Protein AF-A0A7S3YBG2-F1 (afdb_monomer_lite)

InterPro domains:
  IPR046627 Protein of unknown function DUF6739 [PF20524] (1-137)
  IPR046627 Protein of unknown function DUF6739 [PF20524] (283-328)

Structure (mmCIF, N/CA/C/O backbone):
data_AF-A0A7S3YBG2-F1
#
_entry.id   AF-A0A7S3YBG2-F1
#
loop_
_atom_site.group_PDB
_atom_site.id
_atom_site.type_symbol
_atom_site.label_atom_id
_atom_site.label_alt_id
_atom_site.label_comp_id
_atom_site.label_asym_id
_atom_site.label_entity_id
_atom_site.label_seq_id
_atom_site.pdbx_PDB_ins_code
_atom_site.Cartn_x
_atom_site.Cartn_y
_atom_site.Cartn_z
_atom_site.occupancy
_atom_site.B_iso_or_equiv
_atom_site.auth_seq_id
_atom_site.auth_comp_id
_atom_site.auth_asym_id
_atom_site.auth_atom_id
_atom_site.pdbx_PDB_model_num
ATOM 1 N N . MET A 1 1 ? -18.892 12.499 3.875 1.00 57.41 1 MET A N 1
ATOM 2 C CA . MET A 1 1 ? -17.495 12.404 4.341 1.00 57.41 1 MET A CA 1
ATOM 3 C C . MET A 1 1 ? -17.344 13.414 5.463 1.00 57.41 1 MET A C 1
ATOM 5 O O . MET A 1 1 ? -17.683 14.569 5.238 1.00 57.41 1 MET A O 1
ATOM 9 N N . TRP A 1 2 ? -16.983 12.966 6.665 1.00 73.25 2 TRP A N 1
ATOM 10 C CA . TRP A 1 2 ? -16.672 13.846 7.797 1.00 73.25 2 TRP A CA 1
ATOM 11 C C . TRP A 1 2 ? -15.155 14.026 7.848 1.00 73.25 2 TRP A C 1
ATOM 13 O O . TRP A 1 2 ? -14.435 13.060 7.610 1.00 73.25 2 TRP A O 1
ATOM 23 N N . THR A 1 3 ? -14.669 15.235 8.118 1.00 75.88 3 THR A N 1
ATOM 24 C CA . THR A 1 3 ? -13.231 15.541 8.127 1.00 75.88 3 THR A CA 1
ATOM 25 C C . THR A 1 3 ? -12.878 16.328 9.377 1.00 75.88 3 THR A C 1
ATOM 27 O O . THR A 1 3 ? -13.552 17.309 9.691 1.00 75.88 3 THR A O 1
ATOM 30 N N . VAL A 1 4 ? -11.800 15.933 10.048 1.00 80.38 4 VAL A N 1
ATOM 31 C CA . VAL A 1 4 ? -11.227 16.648 11.195 1.00 80.38 4 VAL A CA 1
ATOM 32 C C . VAL A 1 4 ? -9.885 17.239 10.779 1.00 80.38 4 VAL A C 1
ATOM 34 O O . VAL A 1 4 ? -9.176 16.656 9.962 1.00 80.38 4 VAL A O 1
ATOM 37 N N . GLN A 1 5 ? -9.551 18.420 11.300 1.00 81.25 5 GLN A N 1
ATOM 38 C CA . GLN A 1 5 ? -8.267 19.053 11.005 1.00 81.25 5 GLN A CA 1
ATOM 39 C C . GLN A 1 5 ? -7.107 18.217 11.559 1.00 81.25 5 GLN A C 1
ATOM 41 O O . GLN A 1 5 ? -7.207 17.633 12.643 1.00 81.25 5 GLN A O 1
ATOM 46 N N . SER A 1 6 ? -5.985 18.191 10.834 1.00 79.44 6 SER A N 1
ATOM 47 C CA . SER A 1 6 ? -4.779 17.506 11.305 1.00 79.44 6 SER A CA 1
ATOM 48 C C . SER A 1 6 ? -4.359 18.035 12.681 1.00 79.44 6 SER A C 1
ATOM 50 O O . SER A 1 6 ? -4.418 19.234 12.950 1.00 79.44 6 SER A O 1
ATOM 52 N N . GLY A 1 7 ? -3.983 17.122 13.577 1.00 79.88 7 GLY A N 1
ATOM 53 C CA . GLY A 1 7 ? -3.664 17.428 14.976 1.00 79.88 7 GLY A CA 1
ATOM 54 C C . GLY A 1 7 ? -4.864 17.391 15.930 1.00 79.88 7 GLY A C 1
ATOM 55 O O . GLY A 1 7 ? -4.667 17.153 17.122 1.00 79.88 7 GLY A O 1
ATOM 56 N N . ASN A 1 8 ? -6.097 17.488 15.425 1.00 85.50 8 ASN A N 1
ATOM 57 C CA . ASN A 1 8 ? -7.307 17.497 16.252 1.00 85.50 8 ASN A CA 1
ATOM 58 C C . ASN A 1 8 ? -8.000 16.132 16.364 1.00 85.50 8 ASN A C 1
ATOM 60 O O . ASN A 1 8 ? -9.123 16.047 16.850 1.00 85.50 8 ASN A O 1
ATOM 64 N N . TYR A 1 9 ? -7.346 15.032 15.989 1.00 86.50 9 TYR A N 1
ATOM 65 C CA . TYR A 1 9 ? -7.947 13.692 16.052 1.00 86.50 9 TYR A CA 1
ATOM 66 C C . TYR A 1 9 ? -8.407 13.277 17.464 1.00 86.50 9 TYR A C 1
ATOM 68 O O . TYR A 1 9 ? -9.281 12.427 17.592 1.00 86.50 9 TYR A O 1
ATOM 76 N N . ALA A 1 10 ? -7.868 13.901 18.519 1.00 88.25 10 ALA A N 1
ATOM 77 C CA . ALA A 1 10 ? -8.293 13.707 19.909 1.00 88.25 10 ALA A CA 1
ATOM 78 C C . ALA A 1 10 ? -9.448 14.631 20.362 1.00 88.25 10 ALA A C 1
ATOM 80 O O . ALA A 1 10 ? -9.900 14.530 21.503 1.00 88.25 10 ALA A O 1
ATOM 81 N N . SER A 1 11 ? -9.889 15.567 19.518 1.00 89.50 11 SER A N 1
ATOM 82 C CA . SER A 1 11 ? -10.885 16.581 19.864 1.00 89.50 11 SER A CA 1
ATOM 83 C C . SER A 1 11 ? -12.291 15.996 19.816 1.00 89.50 11 SER A C 1
ATOM 85 O O . SER A 1 11 ? -12.838 15.758 18.742 1.00 89.50 11 SER A O 1
ATOM 87 N N . LEU A 1 12 ? -12.911 15.798 20.982 1.00 86.75 12 LEU A N 1
ATOM 88 C CA . LEU A 1 12 ? -14.303 15.343 21.054 1.00 86.75 12 LEU A CA 1
ATOM 89 C C . LEU A 1 12 ? -15.240 16.274 20.281 1.00 86.75 12 LEU A C 1
ATOM 91 O O . LEU A 1 12 ? -16.085 15.792 19.537 1.00 86.75 12 LEU A O 1
ATOM 95 N N . THR A 1 13 ? -15.054 17.590 20.397 1.00 88.81 13 THR A N 1
ATOM 96 C CA . THR A 1 13 ? -15.916 18.589 19.750 1.00 88.81 13 THR A CA 1
ATOM 97 C C . THR A 1 13 ? -15.868 18.525 18.228 1.00 88.81 13 THR A C 1
ATOM 99 O O . THR A 1 13 ? -16.850 18.871 17.577 1.00 88.81 13 THR A O 1
ATOM 102 N N . ASP A 1 14 ? -14.756 18.061 17.657 1.00 88.44 14 ASP A N 1
ATOM 103 C CA . ASP A 1 14 ? -14.579 17.984 16.204 1.00 88.44 14 ASP A CA 1
ATOM 104 C C . ASP A 1 14 ? -15.246 16.722 15.630 1.00 88.44 14 ASP A C 1
ATOM 106 O O . ASP A 1 14 ? -15.631 16.696 14.461 1.00 88.44 14 ASP A O 1
ATOM 110 N N . TRP A 1 15 ? -15.425 15.686 16.456 1.00 87.75 15 TRP A N 1
ATOM 111 C CA . TRP A 1 15 ? -16.087 14.430 16.087 1.00 87.75 15 TRP A CA 1
ATOM 112 C C . TRP A 1 15 ? -17.561 14.375 16.501 1.00 87.75 15 TRP A C 1
ATOM 114 O O . TRP A 1 15 ? -18.356 13.701 15.850 1.00 87.75 15 TRP A O 1
ATOM 124 N N . GLU A 1 16 ? -17.954 15.085 17.559 1.00 86.62 16 GLU A N 1
ATOM 125 C CA . GLU A 1 16 ? -19.312 15.079 18.112 1.00 86.62 16 GLU A CA 1
ATOM 126 C C . GLU A 1 16 ? -20.426 15.304 17.078 1.00 86.62 16 GLU A C 1
ATOM 128 O O . GLU A 1 16 ? -21.420 14.572 17.134 1.00 86.62 16 GLU A O 1
ATOM 133 N N . PRO A 1 17 ? -20.315 16.241 16.113 1.00 87.19 17 PRO A N 1
ATOM 134 C CA . PRO A 1 17 ? -21.425 16.478 15.208 1.00 87.19 17 PRO A CA 1
ATOM 135 C C . PRO A 1 17 ? -21.638 15.333 14.205 1.00 87.19 17 PRO A C 1
ATOM 137 O O . PRO A 1 17 ? -22.745 15.201 13.685 1.00 87.19 17 PRO A O 1
ATOM 140 N N . MET A 1 18 ? -20.665 14.436 14.007 1.00 82.75 18 MET A N 1
ATOM 141 C CA . MET A 1 18 ? -20.869 13.188 13.257 1.00 82.75 18 MET A CA 1
ATOM 142 C C . MET A 1 18 ? -21.908 12.273 13.932 1.00 82.75 18 MET A C 1
ATOM 144 O O . MET A 1 18 ? -22.653 11.570 13.254 1.00 82.75 18 MET A O 1
ATOM 148 N N . PHE A 1 19 ? -22.009 12.323 15.262 1.00 80.50 19 PHE A N 1
ATOM 149 C CA . PHE A 1 19 ? -22.957 11.538 16.062 1.00 80.50 19 PHE A CA 1
ATOM 150 C C . PHE A 1 19 ? -24.200 12.343 16.472 1.00 80.50 19 PHE A C 1
ATOM 152 O O . PHE A 1 19 ? -24.978 11.896 17.314 1.00 80.50 19 PHE A O 1
ATOM 159 N N . SER A 1 20 ? -24.394 13.537 15.897 1.00 79.31 20 SER A N 1
ATOM 160 C CA . SER A 1 20 ? -25.547 14.394 16.205 1.00 79.31 20 SER A CA 1
ATOM 161 C C . SER A 1 20 ? -26.862 13.876 15.622 1.00 79.31 20 SER A C 1
ATOM 163 O O . SER A 1 20 ? -27.923 14.183 16.165 1.00 79.31 20 SER A O 1
ATOM 165 N N . ASP A 1 21 ? -26.799 13.067 14.560 1.00 74.94 21 ASP A N 1
ATOM 166 C CA . ASP A 1 21 ? -27.944 12.335 14.029 1.00 74.94 21 ASP A CA 1
ATOM 167 C C . ASP A 1 21 ? -27.990 10.918 14.633 1.00 74.94 21 ASP A C 1
ATOM 169 O O . ASP A 1 21 ? -27.243 10.035 14.198 1.00 74.94 21 ASP A O 1
ATOM 173 N N . PRO A 1 22 ? -28.878 10.655 15.611 1.00 64.75 22 PRO A N 1
ATOM 174 C CA . PRO A 1 22 ? -29.016 9.335 16.223 1.00 64.75 22 PRO A CA 1
ATOM 175 C C . PRO A 1 22 ? -29.614 8.283 15.273 1.00 64.75 22 PRO A C 1
ATOM 177 O O . PRO A 1 22 ? -29.664 7.105 15.633 1.00 64.75 22 PRO A O 1
ATOM 180 N N . THR A 1 23 ? -30.092 8.682 14.088 1.00 64.81 23 THR A N 1
ATOM 181 C CA . THR A 1 23 ? -30.633 7.781 13.059 1.00 64.81 23 THR A CA 1
ATOM 182 C C . THR A 1 23 ? -29.599 7.366 12.014 1.00 64.81 23 THR A C 1
ATOM 184 O O . THR A 1 23 ? -29.844 6.421 11.258 1.00 64.81 23 THR A O 1
ATOM 187 N N . ALA A 1 24 ? -28.429 8.010 11.994 1.00 66.62 24 ALA A N 1
ATOM 188 C CA . ALA A 1 24 ? -27.357 7.673 11.074 1.00 66.62 24 ALA A CA 1
ATOM 189 C C . ALA A 1 24 ? -26.816 6.258 11.356 1.00 66.62 24 ALA A C 1
ATOM 191 O O . ALA A 1 24 ? -26.356 5.933 12.453 1.00 66.62 24 ALA A O 1
ATOM 192 N N . GLN A 1 25 ? -26.877 5.391 10.342 1.00 69.81 25 GLN A N 1
ATOM 193 C CA . GLN A 1 25 ? -26.337 4.035 10.415 1.00 69.81 25 GLN A CA 1
ATOM 194 C C . GLN A 1 25 ? -24.841 4.052 10.101 1.00 69.81 25 GLN A C 1
ATOM 196 O O . GLN A 1 25 ? -24.423 3.822 8.970 1.00 69.81 25 GLN A O 1
ATOM 201 N N . TRP A 1 26 ? -24.029 4.293 11.127 1.00 79.75 26 TRP A N 1
ATOM 202 C CA . TRP A 1 26 ? -22.564 4.216 11.049 1.00 79.75 26 TRP A CA 1
ATOM 203 C C . TRP A 1 26 ? -22.019 2.782 11.136 1.00 79.75 2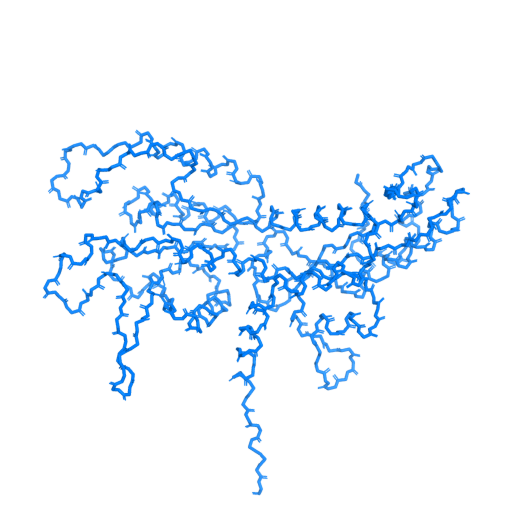6 TRP A C 1
ATOM 205 O O . TRP A 1 26 ? -20.815 2.576 11.272 1.00 79.75 26 TRP A O 1
ATOM 215 N N . TYR A 1 27 ? -22.902 1.782 11.085 1.00 86.12 27 TYR A N 1
ATOM 216 C CA . TYR A 1 27 ? -22.565 0.394 11.371 1.00 86.12 27 TYR A CA 1
ATOM 217 C C . TYR A 1 27 ? -22.525 -0.469 10.118 1.00 86.12 27 TYR A C 1
ATOM 219 O O . TYR A 1 27 ? -23.418 -0.425 9.270 1.00 86.12 27 TYR A O 1
ATOM 227 N N . LEU A 1 28 ? -21.539 -1.357 10.065 1.00 88.69 28 LEU A N 1
ATOM 228 C CA . LEU A 1 28 ? -21.621 -2.546 9.234 1.00 88.69 28 LEU A CA 1
ATOM 229 C C . LEU A 1 28 ? -22.511 -3.559 9.950 1.00 88.69 28 LEU A C 1
ATOM 231 O O . LEU A 1 28 ? -22.276 -3.879 11.108 1.00 88.69 28 LEU A O 1
ATOM 235 N N . THR A 1 29 ? -23.533 -4.069 9.265 1.00 90.88 29 THR A N 1
ATOM 236 C CA . THR A 1 29 ? -24.293 -5.220 9.764 1.00 90.88 29 THR A CA 1
ATOM 237 C C . THR A 1 29 ? -23.686 -6.487 9.187 1.00 90.88 29 THR A C 1
ATOM 239 O O . THR A 1 29 ? -23.544 -6.619 7.967 1.00 90.88 29 THR A O 1
ATOM 242 N N . THR A 1 30 ? -23.295 -7.404 10.058 1.00 92.31 30 THR A N 1
ATOM 243 C CA . THR A 1 30 ? -22.774 -8.706 9.656 1.00 92.31 30 THR A CA 1
ATOM 244 C C . THR A 1 30 ? -23.889 -9.643 9.188 1.00 92.31 30 THR A C 1
ATOM 246 O O . THR A 1 30 ? -25.079 -9.412 9.412 1.00 92.31 30 THR A O 1
ATOM 249 N N . ARG A 1 31 ? -23.514 -10.782 8.596 1.00 89.12 31 ARG A N 1
ATOM 250 C CA . ARG A 1 31 ? -24.464 -11.851 8.237 1.00 89.12 31 ARG A CA 1
ATOM 251 C C . ARG A 1 31 ? -25.259 -12.410 9.422 1.00 89.12 31 ARG A C 1
ATOM 253 O O . ARG A 1 31 ? -26.376 -12.870 9.215 1.00 89.12 31 ARG A O 1
ATOM 260 N N . ASN A 1 32 ? -24.700 -12.389 10.632 1.00 88.56 32 ASN A N 1
ATOM 261 C CA . ASN A 1 32 ? -25.387 -12.818 11.856 1.00 88.56 32 ASN A CA 1
ATOM 262 C C . ASN A 1 32 ? -26.153 -11.677 12.558 1.00 88.56 32 ASN A C 1
ATOM 264 O O . ASN A 1 32 ? -26.735 -11.918 13.611 1.00 88.56 32 ASN A O 1
ATOM 268 N N . GLY A 1 33 ? -26.200 -10.472 11.975 1.00 90.31 33 GLY A N 1
ATOM 269 C CA . GLY A 1 33 ? -26.958 -9.330 12.499 1.00 90.31 33 GLY A CA 1
ATOM 270 C C . GLY A 1 33 ? -26.217 -8.469 13.527 1.00 90.31 33 GLY A C 1
ATOM 271 O O . GLY A 1 33 ? -26.817 -7.538 14.058 1.00 90.31 33 GLY A O 1
ATOM 272 N N . GLU A 1 34 ? -24.939 -8.755 13.784 1.00 92.44 34 GLU A N 1
ATOM 273 C CA . GLU A 1 34 ? -24.048 -7.967 14.644 1.00 92.44 34 GLU A CA 1
ATOM 274 C C . GLU A 1 34 ? -23.776 -6.594 14.006 1.00 92.44 34 GLU A C 1
ATOM 276 O O . GLU A 1 34 ? -23.503 -6.490 12.804 1.00 92.44 34 GLU A O 1
ATOM 281 N N . LYS A 1 35 ? -23.864 -5.531 14.806 1.00 91.44 35 LYS A N 1
ATOM 282 C CA . LYS A 1 35 ? -23.565 -4.152 14.417 1.00 91.44 35 LYS A CA 1
ATOM 283 C C . LYS A 1 35 ? -22.126 -3.823 14.768 1.00 91.44 35 LYS A C 1
ATOM 285 O O . LYS A 1 35 ? -21.771 -3.726 15.938 1.00 91.44 35 LYS A O 1
ATOM 290 N N . ILE A 1 36 ? -21.322 -3.576 13.748 1.00 93.12 36 ILE A N 1
ATOM 291 C CA . ILE A 1 36 ? -19.906 -3.263 13.900 1.00 93.12 36 ILE A CA 1
ATOM 292 C C . ILE A 1 36 ? -19.682 -1.792 13.574 1.00 93.12 36 ILE A C 1
ATOM 294 O O . ILE A 1 36 ? -20.002 -1.353 12.465 1.00 93.12 36 ILE A O 1
ATOM 298 N N . LEU A 1 37 ? -19.093 -1.038 14.503 1.00 92.69 37 LEU A N 1
ATOM 299 C CA . LEU A 1 37 ? -18.492 0.249 14.166 1.00 92.69 37 LEU A CA 1
ATOM 300 C C . LEU A 1 37 ? -17.128 -0.014 13.536 1.00 92.69 37 LEU A C 1
ATOM 302 O O . LEU A 1 37 ? -16.197 -0.474 14.193 1.00 92.69 37 LEU A O 1
ATOM 306 N N . TYR A 1 38 ? -17.028 0.261 12.246 1.00 93.06 38 TYR A N 1
ATOM 307 C CA . TYR A 1 38 ? -15.840 -0.022 11.463 1.00 93.06 38 TYR A CA 1
ATOM 308 C C . TYR A 1 38 ? -15.153 1.291 11.093 1.00 93.06 38 TYR A C 1
ATOM 310 O O . TYR A 1 38 ? -15.778 2.168 10.493 1.00 93.06 38 TYR A O 1
ATOM 318 N N . ILE A 1 39 ? -13.890 1.430 11.488 1.00 94.19 39 ILE A N 1
ATOM 319 C CA . ILE A 1 39 ? -13.128 2.672 11.371 1.00 94.19 39 ILE A CA 1
ATOM 320 C C . ILE A 1 39 ? -11.855 2.391 10.580 1.00 94.19 39 ILE A C 1
ATOM 322 O O . ILE A 1 39 ? -11.065 1.532 10.967 1.00 94.19 39 ILE A O 1
ATOM 326 N N . GLU A 1 40 ? -11.652 3.135 9.498 1.00 94.06 40 GLU A N 1
ATOM 327 C CA . GLU A 1 40 ? -10.443 3.080 8.674 1.00 94.06 40 GLU A CA 1
ATOM 328 C C . GLU A 1 40 ? -9.618 4.339 8.905 1.00 94.06 40 GLU A C 1
ATOM 330 O O . GLU A 1 40 ? -10.147 5.451 8.891 1.00 94.06 40 GLU A O 1
ATOM 335 N N . ALA A 1 41 ? -8.323 4.150 9.112 1.00 92.81 41 ALA A N 1
ATOM 336 C CA . ALA A 1 41 ? -7.334 5.208 9.132 1.00 92.81 41 ALA A CA 1
ATOM 337 C C . ALA A 1 41 ? -6.300 4.914 8.044 1.00 92.81 41 ALA A C 1
ATOM 339 O O . ALA A 1 41 ? -5.618 3.890 8.088 1.00 92.81 41 ALA A O 1
ATOM 340 N N . ASP A 1 42 ? -6.224 5.813 7.071 1.00 90.44 42 ASP A N 1
ATOM 341 C CA . ASP A 1 42 ? -5.258 5.777 5.981 1.00 90.44 42 ASP A CA 1
ATOM 342 C C . ASP A 1 42 ? -4.103 6.721 6.320 1.00 90.44 42 ASP A C 1
ATOM 344 O O . ASP A 1 42 ? -4.318 7.917 6.527 1.00 90.44 42 ASP A O 1
ATOM 348 N N . ALA A 1 43 ? -2.902 6.165 6.465 1.00 88.50 43 ALA A N 1
ATOM 349 C CA . ALA A 1 43 ? -1.679 6.916 6.719 1.00 88.50 43 ALA A CA 1
ATOM 350 C C . ALA A 1 43 ? -0.829 7.131 5.464 1.00 88.50 43 ALA A C 1
ATOM 352 O O . ALA A 1 43 ? 0.250 7.715 5.571 1.00 88.50 43 ALA A O 1
ATOM 353 N N . THR A 1 44 ? -1.285 6.662 4.300 1.00 82.69 44 THR A N 1
ATOM 354 C CA . THR A 1 44 ? -0.569 6.834 3.035 1.00 82.69 44 THR A CA 1
ATOM 355 C C . THR A 1 44 ? -0.716 8.265 2.526 1.00 82.69 44 THR A C 1
ATOM 357 O O . THR A 1 44 ? -1.769 8.886 2.666 1.00 82.69 44 THR A O 1
ATOM 360 N N . ASN A 1 45 ? 0.356 8.810 1.953 1.00 75.69 45 ASN A N 1
ATOM 361 C CA . ASN A 1 45 ? 0.329 10.121 1.313 1.00 75.69 45 ASN A CA 1
ATOM 362 C C . ASN A 1 45 ? -0.220 9.976 -0.117 1.00 75.69 45 ASN A C 1
ATOM 364 O O . ASN A 1 45 ? 0.271 9.163 -0.891 1.00 75.69 45 ASN A O 1
ATOM 368 N N . VAL A 1 46 ? -1.220 10.774 -0.494 1.00 60.94 46 VAL A N 1
ATOM 369 C CA . VAL A 1 46 ? -1.912 10.678 -1.798 1.00 60.94 46 VAL A CA 1
ATOM 370 C C . VAL A 1 46 ? -0.976 10.877 -3.001 1.00 60.94 46 VAL A C 1
ATOM 372 O O . VAL A 1 46 ? -1.261 10.355 -4.078 1.00 60.94 46 VAL A O 1
ATOM 375 N N . GLU A 1 47 ? 0.126 11.614 -2.843 1.00 61.22 47 GLU A N 1
ATOM 376 C CA . GLU A 1 47 ? 1.103 11.871 -3.919 1.00 61.22 47 GLU A CA 1
ATOM 377 C C . GLU A 1 47 ? 2.411 11.087 -3.750 1.00 61.22 47 GLU A C 1
ATOM 379 O O . GLU A 1 47 ? 3.237 11.059 -4.651 1.00 61.22 47 GLU A O 1
ATOM 384 N N . GLU A 1 48 ? 2.585 10.402 -2.622 1.00 64.88 48 GLU A N 1
ATOM 385 C CA . GLU A 1 48 ? 3.782 9.615 -2.309 1.00 64.88 48 GLU A CA 1
ATOM 386 C C . GLU A 1 48 ? 3.404 8.208 -1.831 1.00 64.88 48 GLU A C 1
ATOM 388 O O . GLU A 1 48 ? 4.167 7.547 -1.134 1.00 64.88 48 GLU A O 1
ATOM 393 N N . ALA A 1 49 ? 2.225 7.714 -2.214 1.00 57.91 49 ALA A N 1
ATOM 394 C CA . ALA A 1 49 ? 1.715 6.405 -1.806 1.00 57.91 49 ALA A CA 1
ATOM 395 C C . ALA A 1 49 ? 2.619 5.261 -2.286 1.00 57.91 49 ALA A C 1
ATOM 397 O O . ALA A 1 49 ? 2.592 4.168 -1.720 1.00 57.91 49 ALA A O 1
ATOM 398 N N . LEU A 1 50 ? 3.410 5.526 -3.327 1.00 63.66 50 LEU A N 1
ATOM 399 C CA . LEU A 1 50 ? 4.468 4.670 -3.841 1.00 63.66 50 LEU A CA 1
ATOM 400 C C . LEU A 1 50 ? 5.853 4.989 -3.251 1.00 63.66 50 LEU A C 1
ATOM 402 O O . LEU A 1 50 ? 6.773 4.219 -3.476 1.00 63.66 50 LEU A O 1
ATOM 406 N N . ALA A 1 51 ? 6.063 6.077 -2.509 1.00 61.09 51 ALA A N 1
ATOM 407 C CA . ALA A 1 51 ? 7.364 6.393 -1.927 1.00 61.09 51 ALA A CA 1
ATOM 408 C C . ALA A 1 51 ? 7.662 5.461 -0.742 1.00 61.09 51 ALA A C 1
ATOM 410 O O . ALA A 1 51 ? 7.219 5.666 0.380 1.00 61.09 51 ALA A O 1
ATOM 411 N N . LEU A 1 52 ? 8.485 4.442 -0.989 1.00 57.34 52 LEU A N 1
ATOM 412 C CA . LEU A 1 52 ? 8.959 3.467 0.009 1.00 57.34 52 LEU A CA 1
ATOM 413 C C . LEU A 1 52 ? 10.040 4.046 0.949 1.00 57.34 52 LEU A C 1
ATOM 415 O O . LEU A 1 52 ? 10.883 3.313 1.463 1.00 57.34 52 LEU A O 1
ATOM 419 N N . GLY A 1 53 ? 10.081 5.374 1.086 1.00 52.12 53 GLY A N 1
ATOM 420 C CA . GLY A 1 53 ? 11.093 6.134 1.817 1.00 52.12 53 GLY A CA 1
ATOM 421 C C . GLY A 1 53 ? 10.593 6.611 3.181 1.00 52.12 53 GLY A C 1
ATOM 422 O O . GLY A 1 53 ? 9.397 6.779 3.410 1.00 52.12 53 GLY A O 1
ATOM 423 N N . LYS A 1 54 ? 11.528 6.834 4.112 1.00 55.03 54 LYS A N 1
ATOM 424 C CA . LYS A 1 54 ? 11.229 7.264 5.485 1.00 55.03 54 LYS A CA 1
ATOM 425 C C . LYS A 1 54 ? 10.571 8.656 5.489 1.00 55.03 54 LYS A C 1
ATOM 427 O O . LYS A 1 54 ? 11.138 9.591 4.940 1.00 55.03 54 LYS A O 1
ATOM 432 N N . GLU A 1 55 ? 9.448 8.763 6.209 1.00 54.19 55 GLU A N 1
ATOM 433 C CA . GLU A 1 55 ? 8.744 9.990 6.660 1.00 54.19 55 GLU A CA 1
ATOM 434 C C . GLU A 1 55 ? 7.530 10.508 5.856 1.00 54.19 55 GLU A C 1
ATOM 436 O O . GLU A 1 55 ? 6.958 11.527 6.236 1.00 54.19 55 GLU A O 1
ATOM 441 N N . ALA A 1 56 ? 7.026 9.788 4.852 1.00 53.84 56 ALA A N 1
ATOM 442 C CA . ALA A 1 56 ? 5.846 10.211 4.080 1.00 53.84 56 ALA A CA 1
ATOM 443 C C . ALA A 1 56 ? 4.496 9.713 4.654 1.00 53.84 56 ALA A C 1
ATOM 445 O O . ALA A 1 56 ? 3.709 9.088 3.945 1.00 53.84 56 ALA A O 1
ATOM 446 N N . THR A 1 57 ? 4.214 9.940 5.945 1.00 61.81 57 THR A N 1
ATOM 447 C CA . THR A 1 57 ? 2.903 9.579 6.534 1.00 61.81 57 THR A CA 1
ATOM 448 C C . THR A 1 57 ? 2.105 10.805 6.958 1.00 61.81 57 THR A C 1
ATOM 450 O O . THR A 1 57 ? 2.512 11.516 7.881 1.00 61.81 57 THR A O 1
ATOM 453 N N . ASP A 1 58 ? 0.919 10.987 6.377 1.00 72.06 58 ASP A N 1
ATOM 454 C CA . ASP A 1 58 ? -0.012 12.069 6.740 1.00 72.06 58 ASP A CA 1
ATOM 455 C C . ASP A 1 58 ? -0.654 11.862 8.125 1.00 72.06 58 ASP A C 1
ATOM 457 O O . ASP A 1 58 ? -1.130 12.806 8.770 1.00 72.06 58 ASP A O 1
ATOM 461 N N . LEU A 1 59 ? -0.656 10.615 8.607 1.00 84.56 59 LEU A N 1
ATOM 462 C CA . LEU A 1 59 ? -1.280 10.206 9.859 1.00 84.56 59 LEU A CA 1
ATOM 463 C C . LEU A 1 59 ? -0.378 9.244 10.637 1.00 84.56 59 LEU A C 1
ATOM 465 O O . LEU A 1 59 ? -0.221 8.079 10.286 1.00 84.56 59 LEU A O 1
ATOM 469 N N . SER A 1 60 ? 0.165 9.702 11.764 1.00 87.31 60 SER A N 1
ATOM 470 C CA . SER A 1 60 ? 0.900 8.814 12.672 1.00 87.31 60 SER A CA 1
ATOM 471 C C . SER A 1 60 ? -0.038 7.834 13.387 1.00 87.31 60 SER A C 1
ATOM 473 O O . SER A 1 60 ? -1.193 8.152 13.692 1.00 87.31 60 SER A O 1
ATOM 475 N N . VAL A 1 61 ? 0.486 6.674 13.788 1.00 89.25 61 VAL A N 1
ATOM 476 C CA . VAL A 1 61 ? -0.269 5.682 14.575 1.00 89.25 61 VAL A CA 1
ATOM 477 C C . VAL A 1 61 ? -0.843 6.261 15.872 1.00 89.25 61 VAL A C 1
ATOM 479 O O . VAL A 1 61 ? -1.959 5.940 16.270 1.00 89.25 61 VAL A O 1
ATOM 482 N N . ALA A 1 62 ? -0.118 7.184 16.512 1.00 89.12 62 ALA A N 1
ATOM 483 C CA . ALA A 1 62 ? -0.559 7.841 17.737 1.00 89.12 62 ALA A CA 1
ATOM 484 C C . ALA A 1 62 ? -1.717 8.820 17.490 1.00 89.12 62 ALA A C 1
ATOM 486 O O . ALA A 1 62 ? -2.526 9.056 18.389 1.00 89.12 62 ALA A O 1
ATOM 487 N N . GLN A 1 63 ? -1.795 9.424 16.303 1.00 90.81 63 GLN A N 1
ATOM 488 C CA . GLN A 1 63 ? -2.933 10.248 15.897 1.00 90.81 63 GLN A CA 1
ATOM 489 C C . GLN A 1 63 ? -4.138 9.374 15.535 1.00 90.81 63 GLN A C 1
ATOM 491 O O . GLN A 1 63 ? -5.233 9.644 16.033 1.00 90.81 63 GLN A O 1
ATOM 496 N N . ALA A 1 64 ? -3.930 8.304 14.759 1.00 92.19 64 ALA A N 1
ATOM 497 C CA . ALA A 1 64 ? -4.971 7.335 14.415 1.00 92.19 64 ALA A CA 1
ATOM 498 C C . ALA A 1 64 ? -5.599 6.713 15.672 1.00 92.19 64 ALA A C 1
ATOM 500 O O . ALA A 1 64 ? -6.815 6.764 15.849 1.00 92.19 64 ALA A O 1
ATOM 501 N N . SER A 1 65 ? -4.767 6.244 16.609 1.00 92.62 65 SER A N 1
ATOM 502 C CA . SER A 1 65 ? -5.187 5.712 17.912 1.00 92.62 65 SER A CA 1
ATOM 503 C C . SER A 1 65 ? -6.090 6.675 18.684 1.00 92.62 65 SER A C 1
ATOM 505 O O . SER A 1 65 ? -7.147 6.285 19.188 1.00 92.62 65 SER A O 1
ATOM 507 N N . ARG A 1 66 ? -5.712 7.958 18.762 1.00 92.25 66 ARG A N 1
ATOM 508 C CA . ARG A 1 66 ? -6.535 8.975 19.433 1.00 92.25 66 ARG A CA 1
ATOM 509 C C . ARG A 1 66 ? -7.896 9.124 18.759 1.00 92.25 66 ARG A C 1
ATOM 511 O O . ARG A 1 66 ? -8.899 9.171 19.467 1.00 92.25 66 ARG A O 1
ATOM 518 N N . GLY A 1 67 ? -7.925 9.144 17.426 1.00 93.12 67 GLY A N 1
ATOM 519 C CA . GLY A 1 67 ? -9.163 9.152 16.648 1.00 93.12 67 GLY A CA 1
ATOM 520 C C . GLY A 1 67 ? -10.042 7.938 16.949 1.00 93.12 67 GLY A C 1
ATOM 521 O O . GLY A 1 67 ? -11.214 8.102 17.282 1.00 93.12 67 GLY A O 1
ATOM 522 N N . PHE A 1 68 ? -9.469 6.731 16.934 1.00 94.69 68 PHE A N 1
ATOM 523 C CA . PHE A 1 68 ? -10.187 5.498 17.263 1.00 94.69 68 PHE A CA 1
ATOM 524 C C . PHE A 1 68 ? -10.836 5.555 18.648 1.00 94.69 68 PHE A C 1
ATOM 526 O O . PHE A 1 68 ? -12.028 5.281 18.770 1.00 94.69 68 PHE A O 1
ATOM 533 N N . ARG A 1 69 ? -10.090 5.976 19.678 1.00 93.69 69 ARG A N 1
ATOM 534 C CA . ARG A 1 69 ? -10.600 6.067 21.058 1.00 93.69 69 ARG A CA 1
ATOM 535 C C . ARG A 1 69 ? -11.721 7.094 21.201 1.00 93.69 69 ARG A C 1
ATOM 537 O O . ARG A 1 69 ? -12.677 6.863 21.938 1.00 93.69 69 ARG A O 1
ATOM 544 N N . VAL A 1 70 ? -11.618 8.232 20.511 1.00 93.06 70 VAL A N 1
ATOM 545 C CA . VAL A 1 70 ? -12.672 9.256 20.523 1.00 93.06 70 VAL A CA 1
ATOM 546 C C . VAL A 1 70 ? -13.940 8.741 19.849 1.00 93.06 70 VAL A C 1
ATOM 548 O O . VAL A 1 70 ? -15.025 8.874 20.414 1.00 93.06 70 VAL A O 1
ATOM 551 N N . LEU A 1 71 ? -13.812 8.114 18.680 1.00 91.62 71 LEU A N 1
ATOM 552 C CA . LEU A 1 71 ? -14.944 7.544 17.951 1.00 91.62 71 LEU A CA 1
ATOM 553 C C . LEU A 1 71 ? -15.625 6.419 18.739 1.00 91.62 71 LEU A C 1
ATOM 555 O O . LEU A 1 71 ? -16.850 6.388 18.815 1.00 91.62 71 LEU A O 1
ATOM 559 N N . GLU A 1 72 ? -14.849 5.545 19.381 1.00 91.69 72 GLU A N 1
ATOM 560 C CA . GLU A 1 72 ? -15.357 4.506 20.281 1.00 91.69 72 GLU A CA 1
ATOM 561 C C . GLU A 1 72 ? -16.135 5.103 21.462 1.00 91.69 72 GLU A C 1
ATOM 563 O O . GLU A 1 72 ? -17.265 4.696 21.744 1.00 91.69 72 GLU A O 1
ATOM 568 N N . MET A 1 73 ? -15.569 6.110 22.131 1.00 91.31 73 MET A N 1
ATOM 569 C CA . MET A 1 73 ? -16.230 6.793 23.243 1.00 91.31 73 MET A CA 1
ATOM 570 C C . MET A 1 73 ? -17.550 7.436 22.807 1.00 91.31 73 MET A C 1
ATOM 572 O O . MET A 1 73 ? -18.567 7.289 23.487 1.00 91.31 73 MET A O 1
ATOM 576 N N . LEU A 1 74 ? -17.554 8.147 21.677 1.00 89.81 74 LEU A N 1
ATOM 577 C CA . LEU A 1 74 ? -18.748 8.814 21.160 1.00 89.81 74 LEU A CA 1
ATOM 578 C C . LEU A 1 74 ? -19.814 7.808 20.733 1.00 89.81 74 LEU A C 1
ATOM 580 O O . LEU A 1 74 ? -20.979 7.981 21.086 1.00 89.81 74 LEU A O 1
ATOM 584 N N . ALA A 1 75 ? -19.432 6.724 20.060 1.00 88.19 75 ALA A N 1
ATOM 585 C CA . ALA A 1 75 ? -20.370 5.679 19.671 1.00 88.19 75 ALA A CA 1
ATOM 586 C C . ALA A 1 75 ? -21.036 5.016 20.884 1.00 88.19 75 ALA A C 1
ATOM 588 O O . ALA A 1 75 ? -22.244 4.791 20.873 1.00 88.19 75 ALA A O 1
ATOM 589 N N . ASN A 1 76 ? -20.280 4.777 21.958 1.00 86.81 76 ASN A N 1
ATOM 590 C CA . ASN A 1 76 ? -20.802 4.167 23.181 1.00 86.81 76 ASN A CA 1
ATOM 591 C C . ASN A 1 76 ? -21.646 5.121 24.043 1.00 86.81 76 ASN A C 1
ATOM 593 O O . ASN A 1 76 ? -22.442 4.659 24.857 1.00 86.81 76 ASN A O 1
ATOM 597 N N . THR A 1 77 ? -21.480 6.440 23.897 1.00 86.44 77 THR A N 1
ATOM 598 C CA . THR A 1 77 ? -22.147 7.435 24.762 1.00 86.44 77 THR A CA 1
ATOM 599 C C . THR A 1 77 ? -23.280 8.202 24.087 1.00 86.44 77 THR A C 1
ATOM 601 O O . THR A 1 77 ? -24.206 8.631 24.775 1.00 86.44 77 THR A O 1
ATOM 604 N N . LYS A 1 78 ? -23.221 8.410 22.767 1.00 82.06 78 LYS A N 1
ATOM 605 C CA . LYS A 1 78 ? -24.160 9.271 22.026 1.00 82.06 78 LYS A CA 1
ATOM 606 C C . LYS A 1 78 ? -25.177 8.490 21.196 1.00 82.06 78 LYS A C 1
ATOM 608 O O . LYS A 1 78 ? -26.250 9.022 20.917 1.00 82.06 78 LYS A O 1
ATOM 613 N N . LEU A 1 79 ? -24.870 7.257 20.789 1.00 80.44 79 LEU A N 1
ATOM 614 C CA . LEU A 1 79 ? -25.776 6.466 19.955 1.00 80.44 79 LEU A CA 1
ATOM 615 C C . LEU A 1 79 ? -26.815 5.739 20.810 1.00 80.44 79 LEU A C 1
ATOM 617 O O . LEU A 1 79 ? -26.501 5.139 21.833 1.00 80.44 79 LEU A O 1
ATOM 621 N N . VAL A 1 80 ? -28.070 5.763 20.353 1.00 73.88 80 VAL A N 1
ATOM 622 C CA . VAL A 1 80 ? -29.202 5.117 21.045 1.00 73.88 80 VAL A CA 1
ATOM 623 C C . VAL A 1 80 ? -29.011 3.601 21.140 1.00 73.88 80 VAL A C 1
ATOM 625 O O . VAL A 1 80 ? -29.406 2.983 22.122 1.00 73.88 80 VAL A O 1
ATOM 628 N N . ASN A 1 81 ? -28.402 3.008 20.112 1.00 80.50 81 ASN A N 1
ATOM 629 C CA . ASN A 1 81 ? -28.017 1.604 20.087 1.00 80.50 81 ASN A CA 1
ATOM 630 C C . ASN A 1 81 ? -26.511 1.544 19.823 1.00 80.50 81 ASN A C 1
ATOM 632 O O . ASN A 1 81 ? -26.146 1.777 18.666 1.00 80.50 81 ASN A O 1
ATOM 636 N N . PRO A 1 82 ? -25.661 1.284 20.831 1.00 82.38 82 PRO A N 1
ATOM 637 C CA . PRO A 1 82 ? -24.219 1.173 20.632 1.00 82.38 82 PRO A CA 1
ATOM 638 C C . PRO A 1 82 ? -23.872 -0.026 19.730 1.00 82.38 82 PRO A C 1
ATOM 640 O O . PRO A 1 82 ? -24.705 -0.927 19.564 1.00 82.38 82 PRO A O 1
ATOM 643 N N . PRO A 1 83 ? -22.680 -0.032 19.109 1.00 88.00 83 PRO A N 1
ATOM 644 C CA . PRO A 1 83 ? -22.217 -1.176 18.334 1.00 88.00 83 PRO A CA 1
ATOM 645 C C . PRO A 1 83 ? -21.983 -2.394 19.240 1.00 88.00 83 PRO A C 1
ATOM 647 O O . PRO A 1 83 ? -21.581 -2.254 20.393 1.00 88.00 83 PRO A O 1
ATOM 650 N N . ASP A 1 84 ? -22.195 -3.592 18.698 1.00 91.19 84 ASP A N 1
ATOM 651 C CA . ASP A 1 84 ? -21.860 -4.852 19.369 1.00 91.19 84 ASP A CA 1
ATOM 652 C C . ASP A 1 84 ? -20.337 -5.056 19.431 1.00 91.19 84 ASP A C 1
ATOM 654 O O . ASP A 1 84 ? -19.814 -5.646 20.378 1.00 91.19 84 ASP A O 1
ATOM 658 N N . SER A 1 85 ? -19.615 -4.553 18.425 1.00 92.19 85 SER A N 1
ATOM 659 C CA . SER A 1 85 ? -18.154 -4.559 18.384 1.00 92.19 85 SER A CA 1
ATOM 660 C C . SER A 1 85 ? -17.583 -3.415 17.543 1.00 92.19 85 SER A C 1
ATOM 662 O O . SER A 1 85 ? -18.276 -2.769 16.753 1.00 92.19 85 SER A O 1
ATOM 664 N N . ILE A 1 86 ? -16.294 -3.140 17.735 1.00 93.69 86 ILE A N 1
ATOM 665 C CA . ILE A 1 86 ? -15.551 -2.093 17.029 1.00 93.69 86 ILE A CA 1
ATOM 666 C C . ILE A 1 86 ? -14.378 -2.752 16.311 1.00 93.69 86 ILE A C 1
ATOM 668 O O . ILE A 1 86 ? -13.732 -3.639 16.866 1.00 93.69 86 ILE A O 1
ATOM 672 N N . VAL A 1 87 ? -14.128 -2.337 15.072 1.00 96.12 87 VAL A N 1
ATOM 673 C CA . VAL A 1 87 ? -12.998 -2.806 14.267 1.00 96.12 87 VAL A CA 1
ATOM 674 C C . VAL A 1 87 ? -12.227 -1.599 13.756 1.00 96.12 87 VAL A C 1
ATOM 676 O O . VAL A 1 87 ? -12.769 -0.778 13.015 1.00 96.12 87 VAL A O 1
ATOM 679 N N . ARG A 1 88 ? -10.960 -1.505 14.161 1.00 96.75 88 ARG A N 1
ATOM 680 C CA . ARG A 1 88 ? -10.025 -0.435 13.807 1.00 96.75 88 ARG A CA 1
ATOM 681 C C . ARG A 1 88 ? -9.036 -0.952 12.772 1.00 96.75 88 ARG A C 1
ATOM 683 O O . ARG A 1 88 ? -8.278 -1.882 13.052 1.00 96.75 88 ARG A O 1
ATOM 690 N N . VAL A 1 89 ? -9.046 -0.351 11.591 1.00 97.00 89 VAL A N 1
ATOM 691 C CA . VAL A 1 89 ? -8.184 -0.722 10.468 1.00 97.00 89 VAL A CA 1
ATOM 692 C C . VAL A 1 89 ? -7.199 0.404 10.201 1.00 97.00 89 VAL A C 1
ATOM 694 O O . VAL A 1 89 ? -7.604 1.561 10.096 1.00 97.00 89 VAL A O 1
ATOM 697 N N . PHE A 1 90 ? -5.918 0.067 10.092 1.00 95.62 90 PHE A N 1
ATOM 698 C CA . PHE A 1 90 ? -4.846 1.021 9.841 1.00 95.62 90 PHE A CA 1
ATOM 699 C C . PHE A 1 90 ? -4.060 0.625 8.589 1.00 95.62 90 PHE A C 1
ATOM 701 O O . PHE A 1 90 ? -3.470 -0.451 8.546 1.00 95.62 90 PHE A O 1
ATOM 708 N N . LEU A 1 91 ? -4.086 1.471 7.562 1.00 94.06 91 LEU A N 1
ATOM 709 C CA . LEU A 1 91 ? -3.312 1.305 6.333 1.00 94.06 91 LEU A CA 1
ATOM 710 C C . LEU A 1 91 ? -2.047 2.161 6.434 1.00 94.06 91 LEU A C 1
ATOM 712 O O . LEU A 1 91 ? -2.149 3.380 6.548 1.00 94.06 91 LEU A O 1
ATOM 716 N N . ALA A 1 92 ? -0.874 1.528 6.424 1.00 90.62 92 ALA A N 1
ATOM 717 C CA . ALA A 1 92 ? 0.413 2.205 6.573 1.00 90.62 92 ALA A CA 1
ATOM 718 C C . ALA A 1 92 ? 1.571 1.341 6.046 1.00 90.62 92 ALA A C 1
ATOM 720 O O . ALA A 1 92 ? 1.399 0.151 5.780 1.00 90.62 92 ALA A O 1
ATOM 721 N N . ASP A 1 93 ? 2.772 1.914 5.950 1.00 87.19 93 ASP A N 1
ATOM 722 C CA . ASP A 1 93 ? 4.000 1.127 5.801 1.00 87.19 93 ASP A CA 1
ATOM 723 C C . ASP A 1 93 ? 4.334 0.435 7.131 1.00 87.19 93 ASP A C 1
ATOM 725 O O . ASP A 1 93 ? 4.801 1.068 8.081 1.00 87.19 93 ASP A O 1
ATOM 729 N N . THR A 1 94 ? 4.083 -0.875 7.231 1.00 89.12 94 THR A N 1
ATOM 730 C CA . THR A 1 94 ? 4.242 -1.592 8.506 1.00 89.12 94 THR A CA 1
ATOM 731 C C . THR A 1 94 ? 5.695 -1.749 8.931 1.00 89.12 94 THR A C 1
ATOM 733 O O . THR A 1 94 ? 5.950 -2.067 10.092 1.00 89.12 94 THR A O 1
ATOM 736 N N . ARG A 1 95 ? 6.648 -1.477 8.039 1.00 84.12 95 ARG A N 1
ATOM 737 C CA . ARG A 1 95 ? 8.088 -1.574 8.305 1.00 84.12 95 ARG A CA 1
ATOM 738 C C . ARG A 1 95 ? 8.728 -0.249 8.664 1.00 84.12 95 ARG A C 1
ATOM 740 O O . ARG A 1 95 ? 9.921 -0.198 8.964 1.00 84.12 95 ARG A O 1
ATOM 747 N N . GLN A 1 96 ? 7.949 0.829 8.666 1.00 84.06 96 GLN A N 1
ATOM 748 C CA . GLN A 1 96 ? 8.432 2.117 9.123 1.00 84.06 96 GLN A CA 1
ATOM 749 C C . GLN A 1 96 ? 8.983 1.968 10.546 1.00 84.06 96 GLN A C 1
ATOM 751 O O . GLN A 1 96 ? 8.256 1.624 11.481 1.00 84.06 96 GLN A O 1
ATOM 756 N N . LYS A 1 97 ? 10.284 2.232 10.710 1.00 84.94 97 LYS A N 1
ATOM 757 C CA . LYS A 1 97 ? 10.931 2.183 12.021 1.00 84.94 97 LYS A CA 1
ATOM 758 C C . LYS A 1 97 ? 10.383 3.314 12.882 1.00 84.94 97 LYS A C 1
ATOM 760 O O . LYS A 1 97 ? 10.447 4.485 12.504 1.00 84.94 97 LYS A O 1
ATOM 765 N N . ILE A 1 98 ? 9.893 2.964 14.061 1.00 83.69 98 ILE A N 1
ATOM 766 C CA . ILE A 1 98 ? 9.438 3.913 15.067 1.00 83.69 98 ILE A CA 1
ATOM 767 C C . ILE A 1 98 ? 10.264 3.777 16.346 1.00 83.69 98 ILE A C 1
ATOM 769 O O . ILE A 1 98 ? 10.661 2.682 16.748 1.00 83.69 98 ILE A O 1
ATOM 773 N N . SER A 1 99 ? 10.501 4.908 17.009 1.00 82.00 99 SER A N 1
ATOM 774 C CA . SER A 1 99 ? 11.292 4.985 18.242 1.00 82.00 99 SER A CA 1
ATOM 775 C C . SER A 1 99 ? 10.413 5.503 19.384 1.00 82.00 99 SER A C 1
ATOM 777 O O . SER A 1 99 ? 10.348 6.715 19.599 1.00 82.00 99 SER A O 1
ATOM 779 N N . PRO A 1 100 ? 9.711 4.627 20.132 1.00 70.94 100 PRO A N 1
ATOM 780 C CA . PRO A 1 100 ? 8.731 5.024 21.150 1.00 70.94 100 PRO A CA 1
ATOM 781 C C . PRO A 1 100 ? 9.344 5.582 22.458 1.00 70.94 100 PRO A C 1
ATOM 783 O O . PRO A 1 100 ? 8.803 5.379 23.541 1.00 70.94 100 PRO A O 1
ATOM 786 N N . GLY A 1 101 ? 10.452 6.329 22.381 1.00 66.44 101 GLY A N 1
ATOM 787 C CA . GLY A 1 101 ? 11.077 6.991 23.535 1.00 66.44 101 GLY A CA 1
ATOM 788 C C . GLY A 1 101 ? 12.202 6.206 24.224 1.00 66.44 101 GLY A C 1
ATOM 789 O O . GLY A 1 101 ? 12.480 6.457 25.394 1.00 66.44 101 GLY A O 1
ATOM 790 N N . GLY A 1 102 ? 12.869 5.285 23.516 1.00 67.06 102 GLY A N 1
ATOM 791 C CA . GLY A 1 102 ? 14.078 4.578 23.968 1.00 67.06 102 GLY A CA 1
ATOM 792 C C . GLY A 1 102 ? 15.039 4.261 22.811 1.00 67.06 102 GLY A C 1
ATOM 793 O O . GLY A 1 102 ? 14.711 4.518 21.657 1.00 67.06 102 GLY A O 1
ATOM 794 N N . ASN A 1 103 ? 16.210 3.674 23.104 1.00 66.69 103 ASN A N 1
ATOM 795 C CA . ASN A 1 103 ? 17.243 3.326 22.104 1.00 66.69 103 ASN A CA 1
ATOM 796 C C . ASN A 1 103 ? 16.872 2.154 21.170 1.00 66.69 103 ASN A C 1
ATOM 798 O O . ASN A 1 103 ? 17.675 1.784 20.320 1.00 66.69 103 ASN A O 1
ATOM 802 N N . LYS A 1 104 ? 15.693 1.539 21.326 1.00 76.94 104 LYS A N 1
ATOM 803 C CA . LYS A 1 104 ? 15.252 0.421 20.485 1.00 76.94 104 LYS A CA 1
ATOM 804 C C . LYS A 1 104 ? 14.233 0.920 19.464 1.00 76.94 104 LYS A C 1
ATOM 806 O O . LYS A 1 104 ? 13.168 1.397 19.856 1.00 76.94 104 LYS A O 1
ATOM 811 N N . SER A 1 105 ? 14.567 0.797 18.181 1.00 82.12 105 SER A N 1
ATOM 812 C CA . SER A 1 105 ? 13.595 0.968 17.100 1.00 82.12 105 SER A CA 1
ATOM 813 C C . SER A 1 105 ? 12.773 -0.313 16.938 1.00 82.12 105 SER A C 1
ATOM 815 O O . SER A 1 105 ? 13.291 -1.413 17.143 1.00 82.12 105 SER A O 1
ATOM 817 N N . LEU A 1 106 ? 11.488 -0.161 16.642 1.00 86.88 106 LEU A N 1
ATOM 818 C CA . LEU A 1 106 ? 10.569 -1.253 16.324 1.00 86.88 106 LEU A CA 1
ATOM 819 C C . LEU A 1 106 ? 9.915 -0.962 14.979 1.00 86.88 106 LEU A C 1
ATOM 821 O O . LEU A 1 106 ? 9.754 0.204 14.613 1.00 86.88 106 LEU A O 1
ATOM 825 N N . ASP A 1 107 ? 9.490 -2.007 14.284 1.00 88.69 107 ASP A N 1
ATOM 826 C CA . ASP A 1 107 ? 8.630 -1.845 13.116 1.00 88.69 107 ASP A CA 1
ATOM 827 C C . ASP A 1 107 ? 7.252 -1.351 13.553 1.00 88.69 107 ASP A C 1
ATOM 829 O O . ASP A 1 107 ? 6.730 -1.751 14.600 1.00 88.69 107 ASP A O 1
ATOM 833 N N . LEU A 1 108 ? 6.636 -0.493 12.743 1.00 89.38 108 LEU A N 1
ATOM 834 C CA . LEU A 1 108 ? 5.293 0.018 12.989 1.00 89.38 108 LEU A CA 1
ATOM 835 C C . LEU A 1 108 ? 4.278 -1.115 13.199 1.00 89.38 108 LEU A C 1
ATOM 837 O O . LEU A 1 108 ? 3.454 -1.044 14.111 1.00 89.38 108 LEU A O 1
ATOM 841 N N . GLY A 1 109 ? 4.357 -2.173 12.391 1.00 89.50 109 GLY A N 1
ATOM 842 C CA . GLY A 1 109 ? 3.509 -3.355 12.507 1.00 89.50 109 GLY A CA 1
ATOM 843 C C . GLY A 1 109 ? 3.686 -4.065 13.848 1.00 89.50 109 GLY A C 1
ATOM 844 O O . GLY A 1 109 ? 2.695 -4.352 14.521 1.00 89.50 109 GLY A O 1
ATOM 845 N N . GLU A 1 110 ? 4.936 -4.270 14.279 1.00 90.31 110 GLU A N 1
ATOM 846 C CA . GLU A 1 110 ? 5.248 -4.883 15.575 1.00 90.31 110 GLU A CA 1
ATOM 847 C C . GLU A 1 110 ? 4.734 -4.012 16.728 1.00 90.31 110 GLU A C 1
ATOM 849 O O . GLU A 1 110 ? 4.104 -4.505 17.666 1.00 90.31 110 GLU A O 1
ATOM 854 N N . TYR A 1 111 ? 4.933 -2.698 16.645 1.00 91.44 111 TYR A N 1
ATOM 855 C CA . TYR A 1 111 ? 4.424 -1.770 17.645 1.00 91.44 111 TYR A CA 1
ATOM 856 C C . TYR A 1 111 ? 2.901 -1.809 17.750 1.00 91.44 111 TYR A C 1
ATOM 858 O O . TYR A 1 111 ? 2.376 -1.902 18.861 1.00 91.44 111 TYR A O 1
ATOM 866 N N . VAL A 1 112 ? 2.180 -1.758 16.624 1.00 92.56 112 VAL A N 1
ATOM 867 C CA . VAL A 1 112 ? 0.711 -1.847 16.603 1.00 92.56 112 VAL A CA 1
ATOM 868 C C . VAL A 1 112 ? 0.248 -3.168 17.210 1.00 92.56 112 VAL A C 1
ATOM 870 O O . VAL A 1 112 ? -0.690 -3.182 18.009 1.00 92.56 112 VAL A O 1
ATOM 873 N N . GLU A 1 113 ? 0.928 -4.273 16.902 1.00 90.81 113 GLU A N 1
ATOM 874 C CA . GLU A 1 113 ? 0.608 -5.578 17.469 1.00 90.81 113 GLU A CA 1
ATOM 875 C C . GLU A 1 113 ? 0.818 -5.624 18.990 1.00 90.81 113 GLU A C 1
ATOM 877 O O . GLU A 1 113 ? -0.032 -6.175 19.699 1.00 90.81 113 GLU A O 1
ATOM 882 N N . GLN A 1 114 ? 1.903 -5.038 19.502 1.00 91.06 114 GLN A N 1
ATOM 883 C CA . GLN A 1 114 ? 2.212 -4.998 20.936 1.00 91.06 114 GLN A CA 1
ATOM 884 C C . GLN A 1 114 ? 1.261 -4.080 21.713 1.00 91.06 114 GLN A C 1
ATOM 886 O O . GLN A 1 114 ? 0.821 -4.418 22.812 1.00 91.06 114 GLN A O 1
ATOM 891 N N . THR A 1 115 ? 0.936 -2.920 21.146 1.00 91.62 115 THR A N 1
ATOM 892 C CA . THR A 1 115 ? 0.157 -1.865 21.816 1.00 91.62 115 THR A CA 1
ATOM 893 C C . THR A 1 115 ? -1.348 -1.966 21.578 1.00 91.62 115 THR A C 1
ATOM 895 O O . THR A 1 115 ? -2.122 -1.340 22.301 1.00 91.62 115 THR A O 1
ATOM 898 N N . LYS A 1 116 ? -1.778 -2.783 20.605 1.00 93.69 116 LYS A N 1
ATOM 899 C CA . LYS A 1 116 ? -3.184 -2.967 20.199 1.00 93.69 116 LYS A CA 1
ATOM 900 C C . LYS A 1 116 ? -3.874 -1.654 19.815 1.00 93.69 116 LYS A C 1
ATOM 902 O O . LYS A 1 116 ? -5.070 -1.470 20.069 1.00 93.69 116 LYS A O 1
ATOM 907 N N . GLU A 1 117 ? -3.130 -0.744 19.189 1.00 92.94 117 GLU A N 1
ATOM 908 C CA . GLU A 1 117 ? -3.653 0.558 18.749 1.00 92.94 117 GLU A CA 1
ATOM 909 C C . GLU A 1 117 ? -4.588 0.436 17.533 1.00 92.94 117 GLU A C 1
ATOM 911 O O . GLU A 1 117 ? -5.502 1.247 17.392 1.00 92.94 117 GLU A O 1
ATOM 916 N N . ALA A 1 118 ? -4.438 -0.621 16.727 1.00 96.25 118 ALA A N 1
ATOM 917 C CA . ALA A 1 118 ? -5.381 -1.044 15.692 1.00 96.25 118 ALA A CA 1
ATOM 918 C C . ALA A 1 118 ? -5.640 -2.560 15.786 1.00 96.25 118 ALA A C 1
ATOM 920 O O . ALA A 1 118 ? -4.848 -3.295 16.381 1.00 96.25 118 ALA A O 1
ATOM 921 N N . ASP A 1 119 ? -6.757 -3.021 15.217 1.00 96.94 119 ASP A N 1
ATOM 922 C CA . ASP A 1 119 ? -7.139 -4.440 15.198 1.00 96.94 119 ASP A CA 1
ATOM 923 C C . ASP A 1 119 ? -6.660 -5.152 13.928 1.00 96.94 119 ASP A C 1
ATOM 925 O O . ASP A 1 119 ? -6.399 -6.355 13.953 1.00 96.94 119 ASP A O 1
ATOM 929 N N . ILE A 1 120 ? -6.582 -4.408 12.821 1.00 97.50 120 ILE A N 1
ATOM 930 C CA . ILE A 1 120 ? -6.106 -4.869 11.517 1.00 97.50 120 ILE A CA 1
ATOM 931 C C . ILE A 1 120 ? -5.149 -3.813 10.968 1.00 97.50 120 ILE A C 1
ATOM 933 O O . ILE A 1 120 ? -5.502 -2.636 10.893 1.00 97.50 120 ILE A O 1
ATOM 937 N N . THR A 1 121 ? -3.971 -4.241 10.538 1.00 95.81 121 THR A N 1
ATOM 938 C CA . THR A 1 121 ? -2.986 -3.419 9.844 1.00 95.81 121 THR A CA 1
ATOM 939 C C . THR A 1 121 ? -2.831 -3.926 8.415 1.00 95.81 121 THR A C 1
ATOM 941 O O . THR A 1 121 ? -2.532 -5.102 8.191 1.00 95.81 121 THR A O 1
ATOM 944 N N . ILE A 1 122 ? -3.049 -3.039 7.448 1.00 95.44 122 ILE A N 1
ATOM 945 C CA . ILE A 1 122 ? -2.834 -3.297 6.025 1.00 95.44 122 ILE A CA 1
ATOM 946 C C . ILE A 1 122 ? -1.492 -2.676 5.651 1.00 95.44 122 ILE A C 1
ATOM 948 O O . ILE A 1 122 ? -1.285 -1.484 5.870 1.00 95.44 122 ILE A O 1
ATOM 952 N N . ASP A 1 123 ? -0.596 -3.486 5.093 1.00 92.88 123 ASP A N 1
ATOM 953 C CA . ASP A 1 123 ? 0.684 -2.997 4.593 1.00 92.88 123 ASP A CA 1
ATOM 954 C C . ASP A 1 123 ? 0.510 -2.296 3.243 1.00 92.88 123 ASP A C 1
ATOM 956 O O . ASP A 1 123 ? -0.078 -2.860 2.317 1.00 92.88 123 ASP A O 1
ATOM 960 N N . ALA A 1 124 ? 1.004 -1.064 3.146 1.00 90.19 124 ALA A N 1
ATOM 961 C CA . ALA A 1 124 ? 0.931 -0.256 1.933 1.00 90.19 124 ALA A CA 1
ATOM 962 C C . ALA A 1 124 ? 1.937 -0.721 0.860 1.00 90.19 124 ALA A C 1
ATOM 964 O O . ALA A 1 124 ? 1.636 -0.733 -0.330 1.00 90.19 124 ALA A O 1
ATOM 965 N N . THR A 1 125 ? 3.117 -1.182 1.269 1.00 87.81 125 THR A N 1
ATOM 966 C CA . THR A 1 125 ? 4.244 -1.477 0.375 1.00 87.81 125 THR A CA 1
ATOM 967 C C . THR A 1 125 ? 4.126 -2.841 -0.308 1.00 87.81 125 THR A C 1
ATOM 969 O O . THR A 1 125 ? 4.333 -2.983 -1.515 1.00 87.81 125 THR A O 1
ATOM 972 N N . ALA A 1 126 ? 3.805 -3.874 0.460 1.00 90.69 126 ALA A N 1
ATOM 973 C CA . ALA A 1 126 ? 3.801 -5.259 0.031 1.00 90.69 126 ALA A CA 1
ATOM 974 C C . ALA A 1 126 ? 2.884 -5.556 -1.166 1.00 90.69 126 ALA A C 1
ATOM 976 O O . ALA A 1 126 ? 3.350 -6.217 -2.098 1.00 90.69 126 ALA A O 1
ATOM 977 N N . PRO A 1 127 ? 1.624 -5.076 -1.222 1.00 93.06 127 PRO A N 1
ATOM 978 C CA . PRO A 1 127 ? 0.777 -5.322 -2.385 1.00 93.06 127 PRO A CA 1
ATOM 979 C C . PRO A 1 127 ? 1.306 -4.653 -3.661 1.00 93.06 127 PRO A C 1
ATOM 981 O O . PRO A 1 127 ? 1.132 -5.203 -4.746 1.00 93.06 127 PRO A O 1
ATOM 984 N N . LEU A 1 128 ? 1.998 -3.514 -3.549 1.00 90.88 128 LEU A N 1
ATOM 985 C CA . LEU A 1 128 ? 2.632 -2.852 -4.692 1.00 90.88 128 LEU A CA 1
ATOM 986 C C . LEU A 1 128 ? 3.811 -3.668 -5.220 1.00 90.88 128 LEU A C 1
ATOM 988 O O . LEU A 1 128 ? 3.918 -3.893 -6.424 1.00 90.88 128 LEU A O 1
ATOM 992 N N . LEU A 1 129 ? 4.681 -4.136 -4.319 1.00 90.12 129 LEU A N 1
ATOM 993 C CA . LEU A 1 129 ? 5.814 -4.987 -4.680 1.00 90.12 129 LEU A CA 1
ATOM 994 C C . LEU A 1 129 ? 5.351 -6.303 -5.311 1.00 90.12 129 LEU A C 1
ATOM 996 O O . LEU A 1 129 ? 5.966 -6.756 -6.274 1.00 90.12 129 LEU A O 1
ATOM 1000 N N . GLN A 1 130 ? 4.254 -6.883 -4.816 1.00 92.81 130 GLN A N 1
ATOM 1001 C CA . GLN A 1 130 ? 3.649 -8.069 -5.419 1.00 92.81 130 GLN A CA 1
ATOM 1002 C C . GLN A 1 130 ? 3.207 -7.800 -6.864 1.00 92.81 130 GLN A C 1
ATOM 1004 O O . GLN A 1 130 ? 3.602 -8.544 -7.753 1.00 92.81 130 GLN A O 1
ATOM 1009 N N . GLU A 1 131 ? 2.475 -6.714 -7.134 1.00 93.38 131 GLU A N 1
ATOM 1010 C CA . GLU A 1 131 ? 2.047 -6.371 -8.502 1.00 93.38 131 GLU A CA 1
ATOM 1011 C C . GLU A 1 131 ? 3.231 -6.086 -9.441 1.00 93.38 131 GLU A C 1
ATOM 1013 O O . GLU A 1 131 ? 3.191 -6.445 -10.622 1.00 93.38 131 GLU A O 1
ATOM 1018 N N . VAL A 1 132 ? 4.301 -5.463 -8.930 1.00 92.12 132 VAL A N 1
ATOM 1019 C CA . VAL A 1 132 ? 5.540 -5.267 -9.698 1.00 92.12 132 VAL A CA 1
ATOM 1020 C C . VAL A 1 132 ? 6.161 -6.617 -10.044 1.00 92.12 132 VAL A C 1
ATOM 1022 O O . VAL A 1 132 ? 6.529 -6.828 -11.199 1.00 92.12 132 VAL A O 1
ATOM 1025 N N . MET A 1 133 ? 6.260 -7.542 -9.089 1.00 90.00 133 MET A N 1
ATOM 1026 C CA . MET A 1 133 ? 6.811 -8.876 -9.338 1.00 90.00 133 MET A CA 1
ATOM 1027 C C . MET A 1 133 ? 5.959 -9.697 -10.302 1.00 90.00 133 MET A C 1
ATOM 1029 O O . MET A 1 133 ? 6.508 -10.267 -11.244 1.00 90.00 133 MET A O 1
ATOM 1033 N N . ASP A 1 134 ? 4.637 -9.678 -10.147 1.00 91.75 134 ASP A N 1
ATOM 1034 C CA . ASP A 1 134 ? 3.708 -10.356 -11.051 1.00 91.75 134 ASP A CA 1
ATOM 1035 C C . ASP A 1 134 ? 3.868 -9.829 -12.489 1.00 91.75 134 ASP A C 1
ATOM 1037 O O . ASP A 1 134 ? 3.894 -10.600 -13.453 1.00 91.75 134 ASP A O 1
ATOM 1041 N N . TRP A 1 135 ? 4.055 -8.513 -12.657 1.00 92.38 135 TRP A N 1
ATOM 1042 C CA . TRP A 1 135 ? 4.385 -7.933 -13.960 1.00 92.38 135 TRP A CA 1
ATOM 1043 C C . TRP A 1 135 ? 5.754 -8.396 -14.481 1.00 92.38 135 TRP A C 1
ATOM 1045 O O . TRP A 1 135 ? 5.863 -8.763 -15.653 1.00 92.38 135 TRP A O 1
ATOM 1055 N N . CYS A 1 136 ? 6.786 -8.413 -13.634 1.00 88.88 136 CYS A N 1
ATOM 1056 C CA . CYS A 1 136 ? 8.131 -8.866 -13.999 1.00 88.88 136 CYS A CA 1
ATOM 1057 C C . CYS A 1 136 ? 8.144 -10.331 -14.480 1.00 88.88 136 CYS A C 1
ATOM 1059 O O . CYS A 1 136 ? 8.925 -10.697 -15.363 1.00 88.88 136 CYS A O 1
ATOM 1061 N N . GLU A 1 137 ? 7.283 -11.175 -13.911 1.00 86.94 137 GLU A N 1
ATOM 1062 C CA . GLU A 1 137 ? 7.111 -12.569 -14.322 1.00 86.94 137 GLU A CA 1
ATOM 1063 C C . GLU A 1 137 ? 6.328 -12.706 -15.630 1.00 86.94 137 GLU A C 1
ATOM 1065 O O . GLU A 1 137 ? 6.667 -13.550 -16.466 1.00 86.94 137 GLU A O 1
ATOM 1070 N N . ALA A 1 138 ? 5.304 -11.873 -15.823 1.00 86.94 138 ALA A N 1
ATOM 1071 C CA . ALA A 1 138 ? 4.441 -11.906 -16.998 1.00 86.94 138 ALA A CA 1
ATOM 1072 C C . ALA A 1 138 ? 5.078 -11.275 -18.247 1.00 86.94 138 ALA A C 1
ATOM 1074 O O . ALA A 1 138 ? 4.757 -11.677 -19.373 1.00 86.94 138 ALA A O 1
ATOM 1075 N N . VAL A 1 139 ? 5.954 -10.279 -18.074 1.00 84.31 139 VAL A N 1
ATOM 1076 C CA . VAL A 1 139 ? 6.556 -9.557 -19.197 1.00 84.31 139 VAL A CA 1
ATOM 1077 C C . VAL A 1 139 ? 7.494 -10.478 -19.981 1.00 84.31 139 VAL A C 1
ATOM 1079 O O . VAL A 1 139 ? 8.425 -11.091 -19.453 1.00 84.31 139 VAL A O 1
ATOM 1082 N N . LYS A 1 140 ? 7.231 -10.598 -21.285 1.00 73.25 140 LYS A N 1
ATOM 1083 C CA . LYS A 1 140 ? 8.028 -11.439 -22.179 1.00 73.25 140 LYS A CA 1
ATOM 1084 C C . LYS A 1 140 ? 9.277 -10.687 -22.649 1.00 73.25 140 LYS A C 1
ATOM 1086 O O . LYS A 1 140 ? 9.169 -9.503 -22.981 1.00 73.25 140 LYS A O 1
ATOM 1091 N N . PRO A 1 141 ? 10.438 -11.364 -22.728 1.00 64.94 141 PRO A N 1
ATOM 1092 C CA . PRO A 1 141 ? 11.615 -10.793 -23.371 1.00 64.94 141 PRO A CA 1
ATOM 1093 C C . PRO A 1 141 ? 11.318 -10.522 -24.848 1.00 64.94 141 PRO A C 1
ATOM 1095 O O . PRO A 1 141 ? 10.442 -11.157 -25.443 1.00 64.94 141 PRO A O 1
ATOM 1098 N N . ASP A 1 142 ? 12.057 -9.592 -25.443 1.00 65.38 142 ASP A N 1
ATOM 1099 C CA . ASP A 1 142 ? 11.961 -9.362 -26.876 1.00 65.38 142 ASP A CA 1
ATOM 1100 C C . ASP A 1 142 ? 12.577 -10.529 -27.665 1.00 65.38 142 ASP A C 1
ATOM 1102 O O . ASP A 1 142 ? 13.774 -10.775 -27.510 1.00 65.38 142 ASP A O 1
ATOM 1106 N N . PRO A 1 143 ? 11.809 -11.260 -28.496 1.00 59.38 143 PRO A N 1
ATOM 1107 C CA . PRO A 1 143 ? 12.368 -12.327 -29.322 1.00 59.38 143 PRO A CA 1
ATOM 1108 C C . PRO A 1 143 ? 13.375 -11.810 -30.362 1.00 59.38 143 PRO A C 1
ATOM 1110 O O . PRO A 1 143 ? 14.322 -12.520 -30.687 1.00 59.38 143 PRO A O 1
ATOM 1113 N N . GLU A 1 144 ? 13.226 -10.575 -30.854 1.00 55.66 144 GLU A N 1
ATOM 1114 C CA . GLU A 1 144 ? 14.114 -9.996 -31.880 1.00 55.66 144 GLU A CA 1
ATOM 1115 C C . GLU A 1 144 ? 15.458 -9.535 -31.297 1.00 55.66 144 GLU A C 1
ATOM 1117 O O . GLU A 1 144 ? 16.453 -9.377 -32.007 1.00 55.66 144 GLU A O 1
ATOM 1122 N N . ALA A 1 145 ? 15.520 -9.379 -29.975 1.00 53.97 145 ALA A N 1
ATOM 1123 C CA . ALA A 1 145 ? 16.731 -8.998 -29.272 1.00 53.97 145 ALA A CA 1
ATOM 1124 C C . ALA A 1 145 ? 17.805 -10.107 -29.252 1.00 53.97 145 ALA A C 1
ATOM 1126 O O . ALA A 1 145 ? 18.993 -9.799 -29.119 1.00 53.97 145 ALA A O 1
ATOM 1127 N N . GLU A 1 146 ? 17.423 -11.378 -29.446 1.00 47.81 146 GLU A N 1
ATOM 1128 C CA . GLU A 1 146 ? 18.373 -12.495 -29.550 1.00 47.81 146 GLU A CA 1
ATOM 1129 C C . GLU A 1 146 ? 19.118 -12.536 -30.899 1.00 47.81 146 GLU A C 1
ATOM 1131 O O . GLU A 1 146 ? 20.281 -12.946 -30.935 1.00 47.81 146 GLU A O 1
ATOM 1136 N N . GLU A 1 147 ? 18.495 -12.084 -31.995 1.00 43.16 147 GLU A N 1
ATOM 1137 C CA . GLU A 1 147 ? 19.072 -12.132 -33.352 1.00 43.16 147 GLU A CA 1
ATOM 1138 C C . GLU A 1 147 ? 19.879 -10.876 -33.728 1.00 43.16 147 GLU A C 1
ATOM 1140 O O . GLU A 1 147 ? 20.738 -10.929 -34.611 1.00 43.16 147 GLU A O 1
ATOM 1145 N N . ALA A 1 148 ? 19.656 -9.748 -33.047 1.00 43.84 148 ALA A N 1
ATOM 1146 C CA . ALA A 1 148 ? 20.071 -8.438 -33.543 1.00 43.84 148 ALA A CA 1
ATOM 1147 C C . ALA A 1 148 ? 21.560 -8.064 -33.397 1.00 43.84 148 ALA A C 1
ATOM 1149 O O . ALA A 1 148 ? 21.936 -7.022 -33.928 1.00 43.84 148 ALA A O 1
ATOM 1150 N N . ASN A 1 149 ? 22.440 -8.804 -32.700 1.00 40.47 149 ASN A N 1
ATOM 1151 C CA . ASN A 1 149 ? 23.782 -8.248 -32.443 1.00 40.47 149 ASN A CA 1
ATOM 1152 C C . ASN A 1 149 ? 24.949 -9.234 -32.265 1.00 40.47 149 ASN A C 1
ATOM 1154 O O . ASN A 1 149 ? 25.118 -9.870 -31.228 1.00 40.47 149 ASN A O 1
ATOM 1158 N N . GLY A 1 150 ? 25.895 -9.183 -33.211 1.00 45.81 150 GLY A N 1
ATOM 1159 C CA . GLY A 1 150 ? 27.293 -9.613 -33.048 1.00 45.81 150 GLY A CA 1
ATOM 1160 C C . GLY A 1 150 ? 28.137 -8.700 -32.136 1.00 45.81 150 GLY A C 1
ATOM 1161 O O . GLY A 1 150 ? 29.357 -8.644 -32.278 1.00 45.81 150 GLY A O 1
ATOM 1162 N N . SER A 1 151 ? 27.502 -7.979 -31.206 1.00 39.69 151 SER A N 1
ATOM 1163 C CA . SER A 1 151 ? 28.122 -7.070 -30.235 1.00 39.69 151 SER A CA 1
ATOM 1164 C C . SER A 1 151 ? 28.076 -7.664 -28.821 1.00 39.69 151 SER A C 1
ATOM 1166 O O . SER A 1 151 ? 27.235 -8.497 -28.505 1.00 39.69 151 SER A O 1
ATOM 1168 N N . LYS A 1 152 ? 28.980 -7.215 -27.940 1.00 43.19 152 LYS A N 1
ATOM 1169 C CA . LYS A 1 152 ? 29.187 -7.657 -26.537 1.00 43.19 152 LYS A CA 1
ATOM 1170 C C . LYS A 1 152 ? 27.971 -7.559 -25.585 1.00 43.19 152 LYS A C 1
ATOM 1172 O O . LYS A 1 152 ? 28.133 -7.811 -24.394 1.00 43.19 152 LYS A O 1
ATOM 1177 N N . TRP A 1 153 ? 26.790 -7.197 -26.073 1.00 42.31 153 TRP A N 1
ATOM 1178 C CA . TRP A 1 153 ? 25.564 -7.012 -25.303 1.00 42.31 153 TRP A CA 1
ATOM 1179 C C . TRP A 1 153 ? 24.418 -7.767 -25.981 1.00 42.31 153 TRP A C 1
ATOM 1181 O O . TRP A 1 153 ? 24.145 -7.536 -27.154 1.00 42.31 153 TRP A O 1
ATOM 1191 N N . LYS A 1 154 ? 23.763 -8.665 -25.236 1.00 45.53 154 LYS A N 1
ATOM 1192 C CA . LYS A 1 154 ? 22.582 -9.419 -25.677 1.00 45.53 154 LYS A CA 1
ATOM 1193 C C . LYS A 1 154 ? 21.324 -8.812 -25.053 1.00 45.53 154 LYS A C 1
ATOM 1195 O O . LYS A 1 154 ? 21.073 -9.117 -23.894 1.00 45.53 154 LYS A O 1
ATOM 1200 N N . PRO A 1 155 ? 20.559 -7.947 -25.733 1.00 41.31 155 PRO A N 1
ATOM 1201 C CA . PRO A 1 155 ? 19.278 -7.519 -25.185 1.00 41.31 155 PRO A CA 1
ATOM 1202 C C . PRO A 1 155 ? 18.405 -8.772 -24.934 1.00 41.31 155 PRO A C 1
ATOM 1204 O O . PRO A 1 155 ? 18.388 -9.695 -25.742 1.00 41.31 155 PRO A O 1
ATOM 1207 N N . GLY A 1 156 ? 17.805 -8.875 -23.745 1.00 53.41 156 GLY A N 1
ATOM 1208 C CA . GLY A 1 156 ? 17.192 -10.114 -23.242 1.00 53.41 156 GLY A CA 1
ATOM 1209 C C . GLY A 1 156 ? 17.655 -10.468 -21.826 1.00 53.41 156 GLY A C 1
ATOM 1210 O O . GLY A 1 156 ? 18.356 -9.696 -21.178 1.00 53.41 156 GLY A O 1
ATOM 1211 N N . TRP A 1 157 ? 17.229 -11.617 -21.297 1.00 54.56 157 TRP A N 1
ATOM 1212 C CA . TRP A 1 157 ? 17.686 -12.097 -19.990 1.00 54.56 157 TRP A CA 1
ATOM 1213 C C . TRP A 1 157 ? 19.204 -12.361 -20.042 1.00 54.56 157 TRP A C 1
ATOM 1215 O O . TRP A 1 157 ? 19.668 -13.178 -20.839 1.00 54.56 157 TRP A O 1
ATOM 1225 N N . PHE A 1 158 ? 20.001 -11.666 -19.229 1.00 53.62 158 PHE A N 1
ATOM 1226 C CA . PHE A 1 158 ? 21.461 -11.779 -19.280 1.00 53.62 158 PHE A CA 1
ATOM 1227 C C . PHE A 1 158 ? 21.952 -12.862 -18.325 1.00 53.62 158 PHE A C 1
ATOM 1229 O O . PHE A 1 158 ? 21.322 -13.155 -17.318 1.00 53.62 158 PHE A O 1
ATOM 1236 N N . THR A 1 159 ? 23.122 -13.429 -18.603 1.00 47.56 159 THR A N 1
ATOM 1237 C CA . THR A 1 159 ? 23.843 -14.267 -17.641 1.00 47.56 159 THR A CA 1
ATOM 1238 C C . THR A 1 159 ? 24.989 -13.453 -17.050 1.00 47.56 159 THR A C 1
ATOM 1240 O O . THR A 1 159 ? 25.927 -13.106 -17.767 1.00 47.56 159 THR A O 1
ATOM 1243 N N . GLU A 1 160 ? 24.924 -13.129 -15.764 1.00 47.84 160 GLU A N 1
ATOM 1244 C CA . GLU A 1 160 ? 26.047 -12.567 -15.019 1.00 47.84 160 GLU A CA 1
ATOM 1245 C C . GLU A 1 160 ? 26.942 -13.723 -14.544 1.00 47.84 160 GLU A C 1
ATOM 1247 O O . GLU A 1 160 ? 26.454 -14.737 -14.048 1.00 47.84 160 GLU A O 1
ATOM 1252 N N . ILE A 1 161 ? 28.256 -13.625 -14.765 1.00 48.75 161 ILE A N 1
ATOM 1253 C CA . ILE A 1 161 ? 29.212 -14.622 -14.267 1.00 48.75 161 ILE A CA 1
ATOM 1254 C C . ILE A 1 161 ? 29.861 -14.045 -13.017 1.00 48.75 161 ILE A C 1
ATOM 1256 O O . ILE A 1 161 ? 30.791 -13.245 -13.119 1.00 48.75 161 ILE A O 1
ATOM 1260 N N . THR A 1 162 ? 29.404 -14.484 -11.850 1.00 50.25 162 THR A N 1
ATOM 1261 C CA . THR A 1 162 ? 29.978 -14.090 -10.560 1.00 50.25 162 THR A CA 1
ATOM 1262 C C . THR A 1 162 ? 30.678 -15.308 -9.964 1.00 50.25 162 THR A C 1
ATOM 1264 O O . THR A 1 162 ? 30.069 -16.359 -9.776 1.00 50.25 162 THR A O 1
ATOM 1267 N N . GLY A 1 163 ? 31.993 -15.225 -9.736 1.00 50.12 163 GLY A N 1
ATOM 1268 C CA . GLY A 1 163 ? 32.755 -16.312 -9.097 1.00 50.12 163 GLY A CA 1
ATOM 1269 C C . GLY A 1 163 ? 32.827 -17.635 -9.880 1.00 50.12 163 GLY A C 1
ATOM 1270 O O . GLY A 1 163 ? 33.077 -18.678 -9.286 1.00 50.12 163 GLY A O 1
ATOM 1271 N N . GLY A 1 164 ? 32.604 -17.620 -11.199 1.00 49.62 164 GLY A N 1
ATOM 1272 C CA . GLY A 1 164 ? 32.628 -18.822 -12.048 1.00 49.62 164 GLY A CA 1
ATOM 1273 C C . GLY A 1 164 ? 31.275 -19.525 -12.212 1.00 49.62 164 GLY A C 1
ATOM 1274 O O . GLY A 1 164 ? 31.162 -20.394 -13.077 1.00 49.62 164 GLY A O 1
ATOM 1275 N N . ASN A 1 165 ? 30.239 -19.106 -11.477 1.00 47.00 165 ASN A N 1
ATOM 1276 C CA . ASN A 1 165 ? 28.863 -19.543 -11.706 1.00 47.00 165 ASN A CA 1
ATOM 1277 C C . ASN A 1 165 ? 28.129 -18.566 -12.630 1.00 47.00 165 ASN A C 1
ATOM 1279 O O . ASN A 1 165 ? 28.206 -17.350 -12.476 1.00 47.00 165 ASN A O 1
ATOM 1283 N N . LYS A 1 166 ? 27.432 -19.129 -13.619 1.00 51.84 166 LYS A N 1
ATOM 1284 C CA . LYS A 1 166 ? 26.550 -18.416 -14.545 1.00 51.84 166 LYS A CA 1
ATOM 1285 C C . LYS A 1 166 ? 25.189 -18.225 -13.878 1.00 51.84 166 LYS A C 1
ATOM 1287 O O . LYS A 1 166 ? 24.439 -19.190 -13.772 1.00 51.84 166 LYS A O 1
ATOM 1292 N N . GLU A 1 167 ? 24.869 -17.009 -13.461 1.00 55.69 167 GLU A N 1
ATOM 1293 C CA . GLU A 1 167 ? 23.565 -16.657 -12.902 1.00 55.69 167 GLU A CA 1
ATOM 1294 C C . GLU A 1 167 ? 22.754 -15.885 -13.947 1.00 55.69 167 GLU A C 1
ATOM 1296 O O . GLU A 1 167 ? 23.210 -14.875 -14.480 1.00 55.69 167 GLU A O 1
ATOM 1301 N N . PHE A 1 168 ? 21.567 -16.375 -14.305 1.00 55.19 168 PHE A N 1
ATOM 1302 C CA . PHE A 1 168 ? 20.698 -15.677 -15.252 1.00 55.19 168 PHE A CA 1
ATOM 1303 C C . PHE A 1 168 ? 19.949 -14.569 -14.519 1.00 55.19 168 PHE A C 1
ATOM 1305 O O . PHE A 1 168 ? 19.053 -14.860 -13.732 1.00 55.19 168 PHE A O 1
ATOM 1312 N N . LYS A 1 169 ? 20.309 -13.311 -14.788 1.00 67.75 169 LYS A N 1
ATOM 1313 C CA . LYS A 1 169 ? 19.608 -12.142 -14.272 1.00 67.75 169 LYS A CA 1
ATOM 1314 C C . LYS A 1 169 ? 18.760 -11.479 -15.336 1.00 67.75 169 LYS A C 1
ATOM 1316 O O . LYS A 1 169 ? 19.191 -11.135 -16.440 1.00 67.75 169 LYS A O 1
ATOM 1321 N N . LYS A 1 170 ? 17.516 -11.280 -14.953 1.00 80.38 170 LYS A N 1
ATOM 1322 C CA . LYS A 1 170 ? 16.473 -10.695 -15.761 1.00 80.38 170 LYS A CA 1
ATOM 1323 C C . LYS A 1 170 ? 16.562 -9.163 -15.733 1.00 80.38 170 LYS A C 1
ATOM 1325 O O . LYS A 1 170 ? 16.331 -8.568 -14.689 1.00 80.38 170 LYS A O 1
ATOM 1330 N N . THR A 1 171 ? 16.925 -8.501 -16.832 1.00 84.38 171 THR A N 1
ATOM 1331 C CA . THR A 1 171 ? 17.145 -7.040 -16.811 1.00 84.38 171 THR A CA 1
ATOM 1332 C C . THR A 1 171 ? 15.854 -6.251 -17.012 1.00 84.38 171 THR A C 1
ATOM 1334 O O . THR A 1 171 ? 15.138 -6.479 -17.984 1.00 84.38 171 THR A O 1
ATOM 1337 N N . ILE A 1 172 ? 15.612 -5.277 -16.135 1.00 88.19 172 ILE A N 1
ATOM 1338 C CA . ILE A 1 172 ? 14.509 -4.319 -16.226 1.00 88.19 172 ILE A CA 1
ATOM 1339 C C . ILE A 1 172 ? 15.092 -2.909 -16.163 1.00 88.19 172 ILE A C 1
ATOM 1341 O O . ILE A 1 172 ? 15.938 -2.603 -15.319 1.00 88.19 172 ILE A O 1
ATOM 1345 N N . LEU A 1 173 ? 14.635 -2.048 -17.067 1.00 90.25 173 LEU A N 1
ATOM 1346 C CA . LEU A 1 173 ? 14.948 -0.630 -17.021 1.00 90.25 173 LEU A CA 1
ATOM 1347 C C . LEU A 1 173 ? 13.957 0.056 -16.089 1.00 90.25 173 LEU A C 1
ATOM 1349 O O . LEU A 1 173 ? 12.749 -0.052 -16.297 1.00 90.25 173 LEU A O 1
ATOM 1353 N N . PHE A 1 174 ? 14.459 0.761 -15.079 1.00 91.81 174 PHE A N 1
ATOM 1354 C CA . PHE A 1 174 ? 13.608 1.521 -14.182 1.00 91.81 174 PHE A CA 1
ATOM 1355 C C . PHE A 1 174 ? 13.768 3.028 -14.401 1.00 91.81 174 PHE A C 1
ATOM 1357 O O . PHE A 1 174 ? 14.764 3.638 -14.019 1.00 91.81 174 PHE A O 1
ATOM 1364 N N . ASP A 1 175 ? 12.766 3.631 -15.038 1.00 90.69 175 ASP A N 1
ATOM 1365 C CA . ASP A 1 175 ? 12.683 5.062 -15.307 1.00 90.69 175 ASP A CA 1
ATOM 1366 C C . ASP A 1 175 ? 12.048 5.786 -14.100 1.00 90.69 175 ASP A C 1
ATOM 1368 O O . ASP A 1 175 ? 10.829 5.965 -14.048 1.00 90.69 175 ASP A O 1
ATOM 1372 N N . THR A 1 176 ? 12.880 6.212 -13.139 1.00 89.00 176 THR A N 1
ATOM 1373 C CA . THR A 1 176 ? 12.451 6.989 -11.958 1.00 89.00 176 THR A CA 1
ATOM 1374 C C . THR A 1 176 ? 13.398 8.125 -11.574 1.00 89.00 176 THR A C 1
ATOM 1376 O O . THR A 1 176 ? 14.568 8.129 -11.943 1.00 89.00 176 THR A O 1
ATOM 1379 N N . THR A 1 177 ? 12.866 9.180 -10.940 1.00 85.94 177 THR A N 1
ATOM 1380 C CA . THR A 1 177 ? 13.664 10.257 -10.306 1.00 85.94 177 THR A CA 1
ATOM 1381 C C . THR A 1 177 ? 13.873 9.983 -8.821 1.00 85.94 177 THR A C 1
ATOM 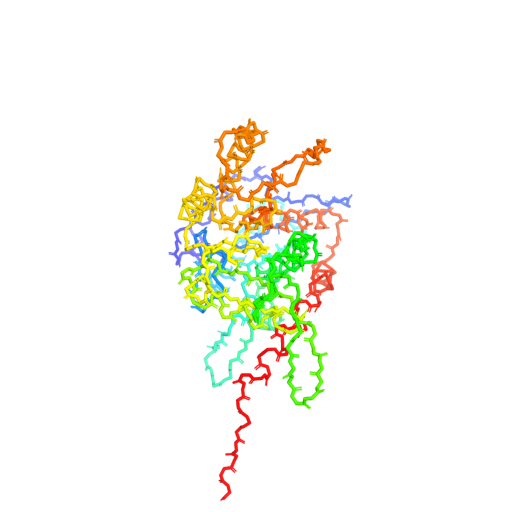1383 O O . THR A 1 177 ? 14.812 10.515 -8.233 1.00 85.94 177 THR A O 1
ATOM 1386 N N . ASN A 1 178 ? 13.022 9.145 -8.226 1.00 82.12 178 ASN A N 1
ATOM 1387 C CA . ASN A 1 178 ? 13.049 8.827 -6.812 1.00 82.12 178 ASN A CA 1
ATOM 1388 C C . ASN A 1 178 ? 14.110 7.746 -6.554 1.00 82.12 178 ASN A C 1
ATOM 1390 O O . ASN A 1 178 ? 13.922 6.569 -6.876 1.00 82.12 178 ASN A O 1
ATOM 1394 N N . LYS A 1 179 ? 15.249 8.170 -5.996 1.00 82.44 179 LYS A N 1
ATOM 1395 C CA . LYS A 1 179 ? 16.396 7.293 -5.719 1.00 82.44 179 LYS A CA 1
ATOM 1396 C C . LYS A 1 179 ? 16.093 6.255 -4.649 1.00 82.44 179 LYS A C 1
ATOM 1398 O O . LYS A 1 179 ? 16.554 5.126 -4.779 1.00 82.44 179 LYS A O 1
ATOM 1403 N N . ASP A 1 180 ? 15.328 6.615 -3.627 1.00 77.38 180 ASP A N 1
ATOM 1404 C CA . ASP A 1 180 ? 14.986 5.694 -2.544 1.00 77.38 180 ASP A CA 1
ATOM 1405 C C . ASP A 1 180 ? 14.112 4.568 -3.084 1.00 77.38 180 ASP A C 1
ATOM 1407 O O . ASP A 1 180 ? 14.418 3.392 -2.897 1.00 77.38 180 ASP A O 1
ATOM 1411 N N . TYR A 1 181 ? 13.119 4.922 -3.896 1.00 78.88 181 TYR A N 1
ATOM 1412 C CA . TYR A 1 181 ? 12.279 3.950 -4.576 1.00 78.88 181 TYR A CA 1
ATOM 1413 C C . TYR A 1 181 ? 13.069 3.076 -5.559 1.00 78.88 181 TYR A C 1
ATOM 1415 O O . TYR A 1 181 ? 12.916 1.854 -5.564 1.00 78.88 181 TYR A O 1
ATOM 1423 N N . HIS A 1 182 ? 13.972 3.673 -6.349 1.00 85.38 182 HIS A N 1
ATOM 1424 C CA . HIS A 1 182 ? 14.889 2.907 -7.195 1.00 85.38 182 HIS A CA 1
ATOM 1425 C C . HIS A 1 182 ? 15.686 1.894 -6.369 1.00 85.38 182 HIS A C 1
ATOM 1427 O O . HIS A 1 182 ? 15.777 0.734 -6.754 1.00 85.38 182 HIS A O 1
ATOM 1433 N N . ASN A 1 183 ? 16.246 2.311 -5.233 1.00 83.88 183 ASN A N 1
ATOM 1434 C CA . ASN A 1 183 ? 17.059 1.453 -4.379 1.00 83.88 183 ASN A CA 1
ATOM 1435 C C . ASN A 1 183 ? 16.246 0.301 -3.783 1.00 83.88 183 ASN A C 1
ATOM 1437 O O . ASN A 1 183 ? 16.705 -0.838 -3.840 1.00 83.88 183 ASN A O 1
ATOM 1441 N N . VAL A 1 184 ? 15.046 0.570 -3.261 1.00 81.75 184 VAL A N 1
ATOM 1442 C CA . VAL A 1 184 ? 14.177 -0.466 -2.681 1.00 81.75 184 VAL A CA 1
ATOM 1443 C C . VAL A 1 184 ? 13.755 -1.479 -3.745 1.00 81.75 184 VAL A C 1
ATOM 1445 O O . VAL A 1 184 ? 13.914 -2.684 -3.540 1.00 81.75 184 VAL A O 1
ATOM 1448 N N . ILE A 1 185 ? 13.298 -1.020 -4.914 1.00 86.31 185 ILE A N 1
ATOM 1449 C CA . ILE A 1 185 ? 12.906 -1.902 -6.022 1.00 86.31 185 ILE A CA 1
ATOM 1450 C C . ILE A 1 185 ? 14.108 -2.681 -6.563 1.00 86.31 185 ILE A C 1
ATOM 1452 O O . ILE A 1 185 ? 14.013 -3.892 -6.752 1.00 86.31 185 ILE A O 1
ATOM 1456 N N . ALA A 1 186 ? 15.254 -2.026 -6.769 1.00 87.81 186 ALA A N 1
ATOM 1457 C CA . ALA A 1 186 ? 16.476 -2.672 -7.243 1.00 87.81 186 ALA A CA 1
ATOM 1458 C C . ALA A 1 186 ? 16.951 -3.775 -6.302 1.00 87.81 186 ALA A C 1
ATOM 1460 O O . ALA A 1 186 ? 17.246 -4.878 -6.760 1.00 87.81 186 ALA A O 1
ATOM 1461 N N . LYS A 1 187 ? 16.975 -3.502 -4.996 1.00 85.50 187 LYS A N 1
ATOM 1462 C CA . LYS A 1 187 ? 17.344 -4.481 -3.973 1.00 85.50 187 LYS A CA 1
ATOM 1463 C C . LYS A 1 187 ? 16.355 -5.642 -3.937 1.00 85.50 187 LYS A C 1
ATOM 1465 O O . LYS A 1 187 ? 16.779 -6.787 -4.084 1.00 85.50 187 LYS A O 1
ATOM 1470 N N . THR A 1 188 ? 15.057 -5.352 -3.854 1.00 85.62 188 THR A N 1
ATOM 1471 C CA . THR A 1 188 ? 13.990 -6.367 -3.803 1.00 85.62 188 THR A CA 1
ATOM 1472 C C . THR A 1 188 ? 14.028 -7.281 -5.019 1.00 85.62 188 THR A C 1
ATOM 1474 O O . THR A 1 188 ? 14.122 -8.499 -4.884 1.00 85.62 188 THR A O 1
ATOM 1477 N N . LEU A 1 189 ? 14.044 -6.708 -6.222 1.00 87.31 189 LEU A N 1
ATOM 1478 C CA . LEU A 1 189 ? 14.038 -7.487 -7.455 1.00 87.31 189 LEU A CA 1
ATOM 1479 C C . LEU A 1 189 ? 15.362 -8.239 -7.680 1.00 87.31 189 LEU A C 1
ATOM 1481 O O . LEU A 1 189 ? 15.359 -9.311 -8.286 1.00 87.31 189 LEU A O 1
ATOM 1485 N N . SER A 1 190 ? 16.487 -7.754 -7.142 1.00 87.00 190 SER A N 1
ATOM 1486 C CA . SER A 1 190 ? 17.767 -8.470 -7.232 1.00 87.00 190 SER A CA 1
ATOM 1487 C C . SER A 1 190 ? 17.779 -9.811 -6.506 1.00 87.00 190 SER A C 1
ATOM 1489 O O . SER A 1 190 ? 18.392 -10.758 -7.002 1.00 87.00 190 SER A O 1
ATOM 1491 N N . LYS A 1 191 ? 17.036 -9.927 -5.399 1.00 85.94 191 LYS A N 1
ATOM 1492 C CA . LYS A 1 191 ? 16.881 -11.180 -4.646 1.00 85.94 191 LYS A CA 1
ATOM 1493 C C . LYS A 1 191 ? 16.109 -12.240 -5.417 1.00 85.94 191 LYS A C 1
ATOM 1495 O O . LYS A 1 191 ? 16.388 -13.426 -5.284 1.00 85.94 191 LYS A O 1
ATOM 1500 N N . VAL A 1 192 ? 15.190 -11.810 -6.275 1.00 85.81 192 VAL A N 1
ATOM 1501 C CA . VAL A 1 192 ? 14.382 -12.693 -7.127 1.00 85.81 192 VAL A CA 1
ATOM 1502 C C . VAL A 1 192 ? 14.952 -12.832 -8.545 1.00 85.81 192 VAL A C 1
ATOM 1504 O O . VAL A 1 192 ? 14.260 -13.255 -9.469 1.00 85.81 192 VAL A O 1
ATOM 1507 N N . GLY A 1 193 ? 16.240 -12.516 -8.728 1.00 83.69 193 GLY A N 1
ATOM 1508 C CA . GLY A 1 193 ? 16.977 -12.795 -9.962 1.00 83.69 193 GLY A CA 1
ATOM 1509 C C . GLY A 1 193 ? 16.819 -11.742 -11.058 1.00 83.69 193 GLY A C 1
ATOM 1510 O O . GLY A 1 193 ? 17.039 -12.044 -12.232 1.00 83.69 193 GLY A O 1
ATOM 1511 N N . TYR A 1 194 ? 16.458 -10.505 -10.716 1.00 86.25 194 TYR A N 1
ATOM 1512 C CA . TYR A 1 194 ? 16.394 -9.400 -11.672 1.00 86.25 194 TYR A CA 1
ATOM 1513 C C . TYR A 1 194 ? 17.557 -8.424 -11.496 1.00 86.25 194 TYR A C 1
ATOM 1515 O O . TYR A 1 194 ? 18.171 -8.301 -10.443 1.00 86.25 194 TYR A O 1
ATOM 1523 N N . ARG A 1 195 ? 17.877 -7.694 -12.557 1.00 86.69 195 ARG A N 1
ATOM 1524 C CA . ARG A 1 195 ? 18.839 -6.599 -12.537 1.00 86.69 195 ARG A CA 1
ATOM 1525 C C . ARG A 1 195 ? 18.116 -5.324 -12.930 1.00 86.69 195 ARG A C 1
ATOM 1527 O O . ARG A 1 195 ? 17.658 -5.207 -14.064 1.00 86.69 195 ARG A O 1
ATOM 1534 N N . ILE A 1 196 ? 18.056 -4.373 -12.007 1.00 87.44 196 ILE A N 1
ATOM 1535 C CA . ILE A 1 196 ? 17.470 -3.060 -12.266 1.00 87.44 196 ILE A CA 1
ATOM 1536 C C . ILE A 1 196 ? 18.547 -2.101 -12.760 1.00 87.44 196 ILE A C 1
ATOM 1538 O O . ILE A 1 196 ? 19.643 -2.037 -12.202 1.00 87.44 196 ILE A O 1
ATOM 1542 N N . ILE A 1 197 ? 18.248 -1.413 -13.858 1.00 86.75 197 ILE A N 1
ATOM 1543 C CA . ILE A 1 197 ? 19.163 -0.506 -14.546 1.00 86.75 197 ILE A CA 1
ATOM 1544 C C . ILE A 1 197 ? 18.476 0.848 -14.742 1.00 86.75 197 ILE A C 1
ATOM 1546 O O . ILE A 1 197 ? 17.330 0.907 -15.184 1.00 86.75 197 ILE A O 1
ATOM 1550 N N . ASP A 1 198 ? 19.198 1.932 -14.469 1.00 83.38 198 ASP A N 1
ATOM 1551 C CA . ASP A 1 198 ? 18.746 3.296 -14.748 1.00 83.38 198 ASP A CA 1
ATOM 1552 C C . ASP A 1 198 ? 18.972 3.646 -16.232 1.00 83.38 198 ASP A C 1
ATOM 1554 O O . ASP A 1 198 ? 19.985 3.271 -16.840 1.00 83.38 198 ASP A O 1
ATOM 1558 N N . ARG A 1 199 ? 18.060 4.422 -16.817 1.00 72.81 199 ARG A N 1
ATOM 1559 C CA . ARG A 1 199 ? 18.106 4.897 -18.204 1.00 72.81 199 ARG A CA 1
ATOM 1560 C C . ARG A 1 199 ? 19.444 5.524 -18.588 1.00 72.81 199 ARG A C 1
ATOM 1562 O O . ARG A 1 199 ? 19.881 5.357 -19.723 1.00 72.81 199 ARG A O 1
ATOM 1569 N N . GLY A 1 200 ? 20.101 6.233 -17.670 1.00 73.19 200 GLY A N 1
ATOM 1570 C CA . GLY A 1 200 ? 21.382 6.899 -17.940 1.00 73.19 200 GLY A CA 1
ATOM 1571 C C . GLY A 1 200 ? 22.553 5.956 -18.251 1.00 73.19 200 GLY A C 1
ATOM 1572 O O . GLY A 1 200 ? 23.608 6.419 -18.674 1.00 73.19 200 GLY A O 1
ATOM 1573 N N . SER A 1 201 ? 22.388 4.648 -18.041 1.00 70.75 201 SER A N 1
ATOM 1574 C CA . SER A 1 201 ? 23.477 3.666 -18.103 1.00 70.75 201 SER A CA 1
ATOM 1575 C C . SER A 1 201 ? 23.440 2.733 -19.319 1.00 70.75 201 SER A C 1
ATOM 1577 O O . SER A 1 201 ? 24.275 1.832 -19.420 1.00 70.75 201 SER A O 1
ATOM 1579 N N . ILE A 1 202 ? 22.512 2.949 -20.258 1.00 73.00 202 ILE A N 1
ATOM 1580 C CA . ILE A 1 202 ? 22.349 2.107 -21.448 1.00 73.00 202 ILE A CA 1
ATOM 1581 C C . ILE A 1 202 ? 22.225 2.930 -22.734 1.00 73.00 202 ILE A C 1
ATOM 1583 O O . ILE A 1 202 ? 21.720 4.052 -22.740 1.00 73.00 202 ILE A O 1
ATOM 1587 N N . ASP A 1 203 ? 22.682 2.343 -23.840 1.00 73.19 203 ASP A N 1
ATOM 1588 C CA . ASP A 1 203 ? 22.478 2.883 -25.180 1.00 73.19 203 ASP A CA 1
ATOM 1589 C C . ASP A 1 203 ? 20.972 2.997 -25.530 1.00 73.19 203 ASP A C 1
ATOM 1591 O O . ASP A 1 203 ? 20.205 2.071 -25.234 1.00 73.19 203 ASP A O 1
ATOM 1595 N N . PRO A 1 204 ? 20.521 4.094 -26.175 1.00 69.56 204 PRO A N 1
ATOM 1596 C CA . PRO A 1 204 ? 19.116 4.295 -26.518 1.00 69.56 204 PRO A CA 1
ATOM 1597 C C . PRO A 1 204 ? 18.489 3.178 -27.361 1.00 69.56 204 PRO A C 1
ATOM 1599 O O . PRO A 1 204 ? 17.329 2.846 -27.115 1.00 69.56 204 PRO A O 1
ATOM 1602 N N . GLN A 1 205 ? 19.221 2.574 -28.304 1.00 68.25 205 GLN A N 1
ATOM 1603 C CA . GLN A 1 205 ? 18.687 1.494 -29.142 1.00 68.25 205 GLN A CA 1
ATOM 1604 C C . GLN A 1 205 ? 18.518 0.207 -28.332 1.00 68.25 205 GLN A C 1
ATOM 1606 O O . GLN A 1 205 ? 17.475 -0.437 -28.400 1.00 68.25 205 GLN A O 1
ATOM 1611 N N . ALA A 1 206 ? 19.492 -0.126 -27.482 1.00 69.19 206 ALA A N 1
ATOM 1612 C CA . ALA A 1 206 ? 19.377 -1.272 -26.581 1.00 69.19 206 ALA A CA 1
ATOM 1613 C C . ALA A 1 206 ? 18.254 -1.088 -25.539 1.00 69.19 206 ALA A C 1
ATOM 1615 O O . ALA A 1 206 ? 17.613 -2.060 -25.143 1.00 69.19 206 ALA A O 1
ATOM 1616 N N . SER A 1 207 ? 17.980 0.156 -25.125 1.00 75.88 207 SER A N 1
ATOM 1617 C CA . SER A 1 207 ? 16.933 0.482 -24.147 1.00 75.88 207 SER A CA 1
ATOM 1618 C C . SER A 1 207 ? 15.507 0.208 -24.641 1.00 75.88 207 SER A C 1
ATOM 1620 O O . SER A 1 207 ? 14.604 0.032 -23.820 1.00 75.88 207 SER A O 1
ATOM 1622 N N . PHE A 1 208 ? 15.296 0.179 -25.961 1.00 78.00 208 PHE A N 1
ATOM 1623 C CA . PHE A 1 208 ? 13.977 -0.009 -26.566 1.00 78.00 208 PHE A CA 1
ATOM 1624 C C . PHE A 1 208 ? 13.413 -1.413 -26.306 1.00 78.00 208 PHE A C 1
ATOM 1626 O O . PHE A 1 208 ? 12.219 -1.568 -26.056 1.00 78.00 208 PHE A O 1
ATOM 1633 N N . HIS A 1 209 ? 14.286 -2.422 -26.314 1.00 75.94 209 HIS A N 1
ATOM 1634 C CA . HIS A 1 209 ? 13.919 -3.838 -26.214 1.00 75.94 209 HIS A CA 1
ATOM 1635 C C . HIS A 1 209 ? 13.756 -4.339 -24.769 1.00 75.94 209 HIS A C 1
ATOM 1637 O O . HIS A 1 209 ? 13.380 -5.491 -24.550 1.00 75.94 209 HIS A O 1
ATOM 1643 N N . LEU A 1 210 ? 14.062 -3.508 -23.769 1.00 81.25 210 LEU A N 1
ATOM 1644 C CA . LEU A 1 210 ? 14.010 -3.909 -22.365 1.00 81.25 210 LEU A CA 1
ATOM 1645 C C . LEU A 1 210 ? 12.634 -3.633 -21.742 1.00 81.25 210 LEU A C 1
ATOM 1647 O O . LEU A 1 210 ? 12.082 -2.548 -21.955 1.00 81.25 210 LEU A O 1
ATOM 1651 N N . PRO A 1 211 ? 12.114 -4.558 -20.908 1.00 88.88 211 PRO A N 1
ATOM 1652 C CA . PRO A 1 211 ? 11.003 -4.271 -20.012 1.00 88.88 211 PRO A CA 1
ATOM 1653 C C . PRO A 1 211 ? 11.270 -3.022 -19.187 1.00 88.88 211 PRO A C 1
ATOM 1655 O O . PRO A 1 211 ? 12.375 -2.838 -18.666 1.00 88.88 211 PRO A O 1
ATOM 1658 N N . ARG A 1 212 ? 10.253 -2.171 -19.071 1.00 90.81 212 ARG A N 1
ATOM 1659 C CA . ARG A 1 212 ? 10.402 -0.844 -18.493 1.00 90.81 212 ARG A CA 1
ATOM 1660 C C . ARG A 1 212 ? 9.382 -0.585 -17.404 1.00 90.81 212 ARG A C 1
ATOM 1662 O O . ARG A 1 212 ? 8.187 -0.510 -17.675 1.00 90.81 212 ARG A O 1
ATOM 1669 N N . LEU A 1 213 ? 9.876 -0.398 -16.190 1.00 93.12 213 LEU A N 1
ATOM 1670 C CA . LEU A 1 213 ? 9.096 0.140 -15.087 1.00 93.12 213 LEU A CA 1
ATOM 1671 C C . LEU A 1 213 ? 9.200 1.670 -15.126 1.00 93.12 213 LEU A C 1
ATOM 1673 O O . LEU A 1 213 ? 10.282 2.205 -15.367 1.00 93.12 213 LEU A O 1
ATOM 1677 N N . ILE A 1 214 ? 8.089 2.378 -14.943 1.00 93.19 214 ILE A N 1
ATOM 1678 C CA . ILE A 1 214 ? 8.017 3.839 -15.060 1.00 93.19 214 ILE A CA 1
ATOM 1679 C C . ILE A 1 214 ? 7.303 4.392 -13.832 1.00 93.19 214 ILE A C 1
ATOM 1681 O O . ILE A 1 214 ? 6.142 4.061 -13.589 1.00 93.19 214 ILE A O 1
ATOM 1685 N N . TYR A 1 215 ? 7.993 5.257 -13.093 1.00 91.06 215 TYR A N 1
ATOM 1686 C CA . TYR A 1 215 ? 7.454 5.941 -11.921 1.00 91.06 215 TYR A CA 1
ATOM 1687 C C . TYR A 1 215 ? 8.145 7.295 -11.738 1.00 91.06 215 TYR A C 1
ATOM 1689 O O . TYR A 1 215 ? 9.357 7.405 -11.883 1.00 91.06 215 TYR A O 1
ATOM 1697 N N . ARG A 1 216 ? 7.398 8.342 -11.411 1.00 88.12 216 ARG A N 1
ATOM 1698 C CA . ARG A 1 216 ? 7.908 9.651 -10.981 1.00 88.12 216 ARG A CA 1
ATOM 1699 C C . ARG A 1 216 ? 7.135 10.081 -9.741 1.00 88.12 216 ARG A C 1
ATOM 1701 O O . ARG A 1 216 ? 6.092 9.515 -9.449 1.00 88.12 216 ARG A O 1
ATOM 1708 N N . GLU A 1 217 ? 7.637 11.108 -9.062 1.00 82.06 217 GLU A N 1
ATOM 1709 C CA . GLU A 1 217 ? 7.037 11.647 -7.831 1.00 82.06 217 GLU A CA 1
ATOM 1710 C C . GLU A 1 217 ? 5.549 11.970 -7.981 1.00 82.06 217 GLU A C 1
ATOM 1712 O O . GLU A 1 217 ? 4.800 11.762 -7.045 1.00 82.06 217 GLU A O 1
ATOM 1717 N N . THR A 1 218 ? 5.096 12.412 -9.158 1.00 85.25 218 THR A N 1
ATOM 1718 C CA . THR A 1 218 ? 3.668 12.625 -9.405 1.00 85.25 218 THR A CA 1
ATOM 1719 C C . THR A 1 218 ? 3.128 11.709 -10.501 1.00 85.25 218 THR A C 1
ATOM 1721 O O . THR A 1 218 ? 3.811 11.349 -11.472 1.00 85.25 218 THR A O 1
ATOM 1724 N N . SER A 1 219 ? 1.835 11.384 -10.402 1.00 88.38 219 SER A N 1
ATOM 1725 C CA . SER A 1 219 ? 1.125 10.645 -11.456 1.00 88.38 219 SER A CA 1
ATOM 1726 C C . SER A 1 219 ? 1.169 11.390 -12.801 1.00 88.38 219 SER A C 1
ATOM 1728 O O . SER A 1 219 ? 1.316 10.763 -13.850 1.00 88.38 219 SER A O 1
ATOM 1730 N N . ALA A 1 220 ? 1.112 12.727 -12.783 1.00 88.31 220 ALA A N 1
ATOM 1731 C CA . ALA A 1 220 ? 1.171 13.560 -13.986 1.00 88.31 220 ALA A CA 1
ATOM 1732 C C . ALA A 1 220 ? 2.546 13.501 -14.678 1.00 88.31 220 ALA A C 1
ATOM 1734 O O . ALA A 1 220 ? 2.622 13.364 -15.905 1.00 88.31 220 ALA A O 1
ATOM 1735 N N . ASP A 1 221 ? 3.634 13.545 -13.906 1.00 89.25 221 ASP A N 1
ATOM 1736 C CA . ASP A 1 221 ? 4.995 13.419 -14.441 1.00 89.25 221 ASP A CA 1
ATOM 1737 C C . ASP A 1 221 ? 5.252 12.019 -14.994 1.00 89.25 221 ASP A C 1
ATOM 1739 O O . ASP A 1 221 ? 5.893 11.859 -16.038 1.00 89.25 221 ASP A O 1
ATOM 1743 N N . THR A 1 222 ? 4.704 11.000 -14.329 1.00 91.50 222 THR A N 1
ATOM 1744 C CA . THR A 1 222 ? 4.786 9.610 -14.780 1.00 91.50 222 THR A CA 1
ATOM 1745 C C . THR A 1 222 ? 4.130 9.439 -16.153 1.00 91.50 222 THR A C 1
ATOM 1747 O O . THR A 1 222 ? 4.765 8.910 -17.070 1.00 91.50 222 THR A O 1
ATOM 1750 N N . ILE A 1 223 ? 2.899 9.937 -16.345 1.00 90.62 223 ILE A N 1
ATOM 1751 C CA . ILE A 1 223 ? 2.237 9.894 -17.662 1.00 90.62 223 ILE A CA 1
ATOM 1752 C C . ILE A 1 223 ? 3.029 10.686 -18.693 1.00 90.62 223 ILE A C 1
ATOM 1754 O O . ILE A 1 223 ? 3.234 10.208 -19.807 1.00 90.62 223 ILE A O 1
ATOM 1758 N N . SER A 1 224 ? 3.474 11.895 -18.346 1.00 90.88 224 SER A N 1
ATOM 1759 C CA . SER A 1 224 ? 4.191 12.772 -19.276 1.00 90.88 224 SER A CA 1
ATOM 1760 C C . SER A 1 224 ? 5.467 12.106 -19.795 1.00 90.88 224 SER A C 1
ATOM 1762 O O . SER A 1 224 ? 5.778 12.165 -20.993 1.00 90.88 224 SER A O 1
ATOM 1764 N N . LEU A 1 225 ? 6.184 11.403 -18.912 1.00 91.75 225 LEU A N 1
ATOM 1765 C CA . LEU A 1 225 ? 7.324 10.582 -19.287 1.00 91.75 225 LEU A CA 1
ATOM 1766 C C . LEU A 1 225 ? 6.909 9.418 -20.182 1.00 91.75 225 LEU A C 1
ATOM 1768 O O . LEU A 1 225 ? 7.506 9.248 -21.244 1.00 91.75 225 LEU A O 1
ATOM 1772 N N . PHE A 1 226 ? 5.900 8.641 -19.786 1.00 91.56 226 PHE A N 1
ATOM 1773 C CA . PHE A 1 226 ? 5.414 7.516 -20.581 1.00 91.56 226 PHE A CA 1
ATOM 1774 C C . PHE A 1 226 ? 5.018 7.959 -21.997 1.00 91.56 226 PHE A C 1
ATOM 1776 O O . PHE A 1 226 ? 5.534 7.433 -22.982 1.00 91.56 226 PHE A O 1
ATOM 1783 N N . HIS A 1 227 ? 4.204 9.008 -22.114 1.00 88.75 227 HIS A N 1
ATOM 1784 C CA . HIS A 1 227 ? 3.803 9.593 -23.389 1.00 88.75 227 HIS A CA 1
ATOM 1785 C C . HIS A 1 227 ? 5.017 10.013 -24.232 1.00 88.75 227 HIS A C 1
ATOM 1787 O O . HIS A 1 227 ? 5.063 9.748 -25.435 1.00 88.75 227 HIS A O 1
ATOM 1793 N N . THR A 1 228 ? 6.036 10.621 -23.614 1.00 89.75 228 THR A N 1
ATOM 1794 C CA . THR A 1 228 ? 7.283 11.002 -24.296 1.00 89.75 228 THR A CA 1
ATOM 1795 C C . THR A 1 228 ? 8.060 9.786 -24.799 1.00 89.75 228 THR A C 1
ATOM 1797 O O . THR A 1 228 ? 8.563 9.810 -25.924 1.00 89.75 228 THR A O 1
ATOM 1800 N N . LEU A 1 229 ? 8.167 8.731 -23.986 1.00 88.25 229 LEU A N 1
ATOM 1801 C CA . LEU A 1 229 ? 8.871 7.500 -24.343 1.00 88.25 229 LEU A CA 1
ATOM 1802 C C . LEU A 1 229 ? 8.211 6.810 -25.536 1.00 88.25 229 LEU A C 1
ATOM 1804 O O . LEU A 1 229 ? 8.912 6.435 -26.475 1.00 88.25 229 LEU A O 1
ATOM 1808 N N . ILE A 1 230 ? 6.881 6.715 -25.543 1.00 86.38 230 ILE A N 1
ATOM 1809 C CA . ILE A 1 230 ? 6.158 6.065 -26.638 1.00 86.38 230 ILE A CA 1
ATOM 1810 C C . ILE A 1 230 ? 6.160 6.931 -27.902 1.00 86.38 230 ILE A C 1
ATOM 1812 O O . ILE A 1 230 ? 6.500 6.445 -28.978 1.00 86.38 230 ILE A O 1
ATOM 1816 N N . THR A 1 231 ? 5.872 8.232 -27.787 1.00 85.56 231 THR A N 1
ATOM 1817 C CA . THR A 1 231 ? 5.824 9.148 -28.946 1.00 85.56 231 THR A CA 1
ATOM 1818 C C . THR A 1 231 ? 7.167 9.221 -29.672 1.00 85.56 231 THR A C 1
ATOM 1820 O O . THR A 1 231 ? 7.211 9.299 -30.897 1.00 85.56 231 THR A O 1
ATOM 1823 N N . ARG A 1 232 ? 8.280 9.168 -28.929 1.00 85.00 232 ARG A N 1
ATOM 1824 C CA . ARG A 1 232 ? 9.638 9.171 -29.497 1.00 85.00 232 ARG A CA 1
ATOM 1825 C C . ARG A 1 232 ? 10.152 7.780 -29.881 1.00 85.00 232 ARG A C 1
ATOM 1827 O O . ARG A 1 232 ? 11.316 7.677 -30.252 1.00 85.00 232 ARG A O 1
ATOM 1834 N N . ARG A 1 233 ? 9.323 6.733 -29.776 1.00 82.44 233 ARG A N 1
ATOM 1835 C CA . ARG A 1 233 ? 9.697 5.329 -30.031 1.00 82.44 233 ARG A CA 1
ATOM 1836 C C . ARG A 1 233 ? 10.944 4.895 -29.250 1.00 82.44 233 ARG A C 1
ATOM 1838 O O . ARG A 1 233 ? 11.830 4.239 -29.779 1.00 82.44 233 ARG A O 1
ATOM 1845 N N . LEU A 1 234 ? 11.020 5.294 -27.981 1.00 83.19 234 LEU A N 1
ATOM 1846 C CA . LEU A 1 234 ? 12.114 4.947 -27.067 1.00 83.19 234 LEU A CA 1
ATOM 1847 C C . LEU A 1 234 ? 11.779 3.759 -26.159 1.00 83.19 234 LEU A C 1
ATOM 1849 O O . LEU A 1 234 ? 12.655 3.294 -25.434 1.00 83.19 234 LEU A O 1
ATOM 1853 N N . ALA A 1 235 ? 10.530 3.291 -26.173 1.00 85.19 235 ALA A N 1
ATOM 1854 C CA . ALA A 1 235 ? 10.082 2.102 -25.463 1.00 85.19 235 ALA A CA 1
ATOM 1855 C C . ALA A 1 235 ? 8.922 1.437 -26.215 1.00 85.19 235 ALA A C 1
ATOM 1857 O O . ALA A 1 235 ? 8.121 2.123 -26.856 1.00 85.19 235 ALA A O 1
ATOM 1858 N N . ASP A 1 236 ? 8.821 0.116 -26.096 1.00 82.69 236 ASP A N 1
ATOM 1859 C CA . ASP A 1 236 ? 7.654 -0.655 -26.520 1.00 82.69 236 ASP A CA 1
ATOM 1860 C C . ASP A 1 236 ? 6.550 -0.568 -25.442 1.00 82.69 236 ASP A C 1
ATOM 1862 O O . ASP A 1 236 ? 6.785 -1.003 -24.305 1.00 82.69 236 ASP A O 1
ATOM 1866 N N . PRO A 1 237 ? 5.344 -0.044 -25.756 1.00 86.50 237 PRO A N 1
ATOM 1867 C CA . PRO A 1 237 ? 4.233 0.003 -24.807 1.00 86.50 237 PRO A CA 1
ATOM 1868 C C . PRO 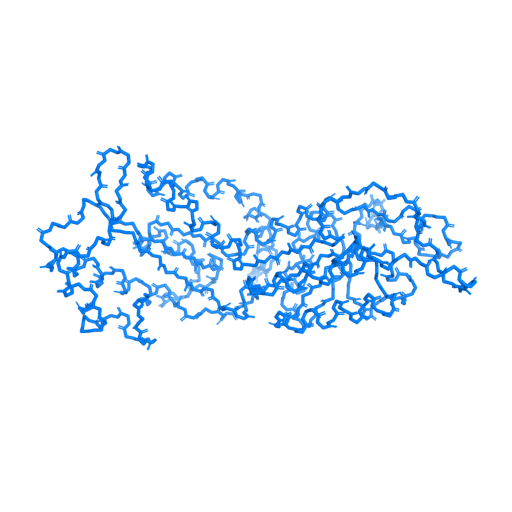A 1 237 ? 3.902 -1.363 -24.199 1.00 86.50 237 PRO A C 1
ATOM 1870 O O . PRO A 1 237 ? 3.590 -1.432 -23.016 1.00 86.50 237 PRO A O 1
ATOM 1873 N N . SER A 1 238 ? 4.020 -2.456 -24.963 1.00 84.88 238 SER A N 1
ATOM 1874 C CA . SER A 1 238 ? 3.660 -3.807 -24.498 1.00 84.88 238 SER A CA 1
ATOM 1875 C C . SER A 1 238 ? 4.557 -4.345 -23.387 1.00 84.88 238 SER A C 1
ATOM 1877 O O . SER A 1 238 ? 4.217 -5.307 -22.697 1.00 84.88 238 SER A O 1
ATOM 1879 N N . ARG A 1 239 ? 5.699 -3.687 -23.182 1.00 86.81 239 ARG A N 1
ATOM 1880 C CA . ARG A 1 239 ? 6.698 -4.023 -22.170 1.00 86.81 239 ARG A CA 1
ATOM 1881 C C . ARG A 1 239 ? 6.847 -2.929 -21.121 1.00 86.81 239 ARG A C 1
ATOM 1883 O O . ARG A 1 239 ? 7.809 -2.953 -20.359 1.00 86.81 239 ARG A O 1
ATOM 1890 N N . CYS A 1 240 ? 5.919 -1.975 -21.080 1.00 91.25 240 CYS A N 1
ATOM 1891 C CA . CYS A 1 240 ? 5.888 -0.935 -20.064 1.00 91.25 240 CYS A CA 1
ATOM 1892 C C . CYS A 1 240 ? 4.961 -1.323 -18.904 1.00 91.25 240 CYS A C 1
ATOM 1894 O O . CYS A 1 240 ? 3.846 -1.810 -19.110 1.00 91.25 240 CYS A O 1
ATOM 1896 N N . CYS A 1 241 ? 5.414 -1.041 -17.686 1.00 93.38 241 CYS A N 1
ATOM 1897 C CA . CYS A 1 241 ? 4.587 -0.974 -16.493 1.00 93.38 241 CYS A CA 1
ATOM 1898 C C . CYS A 1 241 ? 4.665 0.428 -15.905 1.00 93.38 241 CYS A C 1
ATOM 1900 O O . CYS A 1 241 ? 5.749 0.938 -15.623 1.00 93.38 241 CYS A O 1
ATOM 1902 N N . ILE A 1 242 ? 3.505 1.050 -15.744 1.00 93.12 242 ILE A N 1
ATOM 1903 C CA . ILE A 1 242 ? 3.365 2.423 -15.272 1.00 93.12 242 ILE A CA 1
ATOM 1904 C C . ILE A 1 242 ? 2.805 2.383 -13.856 1.00 93.12 242 ILE A C 1
ATOM 1906 O O . ILE A 1 242 ? 1.766 1.762 -13.628 1.00 93.12 242 ILE A O 1
ATOM 1910 N N . MET A 1 243 ? 3.471 3.056 -12.925 1.00 91.56 243 MET A N 1
ATOM 1911 C CA . MET A 1 243 ? 3.035 3.145 -11.534 1.00 91.56 243 MET A CA 1
ATOM 1912 C C . MET A 1 243 ? 2.496 4.541 -11.235 1.00 91.56 243 MET A C 1
ATOM 1914 O O . MET A 1 243 ? 3.175 5.527 -11.503 1.00 91.56 243 MET A O 1
ATOM 1918 N N . ILE A 1 244 ? 1.276 4.628 -10.712 1.00 90.75 244 ILE A N 1
ATOM 1919 C CA . ILE A 1 244 ? 0.596 5.895 -10.409 1.00 90.75 244 ILE A CA 1
ATOM 1920 C C . ILE A 1 244 ? -0.141 5.830 -9.074 1.00 90.75 244 ILE A C 1
ATOM 1922 O O . ILE A 1 244 ? -0.528 4.758 -8.611 1.00 90.75 244 ILE A O 1
ATOM 1926 N N . ASP A 1 245 ? -0.421 6.998 -8.510 1.00 87.00 245 ASP A N 1
ATOM 1927 C CA . ASP A 1 245 ? -1.064 7.126 -7.203 1.00 87.00 245 ASP A CA 1
ATOM 1928 C C . ASP A 1 245 ? -2.553 7.447 -7.281 1.00 87.00 245 ASP A C 1
ATOM 1930 O O . ASP A 1 245 ? -3.319 7.112 -6.385 1.00 87.00 245 ASP A O 1
ATOM 1934 N N . SER A 1 246 ? -3.011 8.041 -8.386 1.00 84.00 246 SER A N 1
ATOM 1935 C CA . SER A 1 246 ? -4.395 8.501 -8.506 1.00 84.00 246 SER A CA 1
ATOM 1936 C C . SER A 1 246 ? -5.252 7.622 -9.414 1.00 84.00 246 SER A C 1
ATOM 1938 O O . SER A 1 246 ? -4.995 7.495 -10.611 1.00 84.00 246 SER A O 1
ATOM 1940 N N . SER A 1 247 ? -6.377 7.132 -8.888 1.00 81.69 247 SER A N 1
ATOM 1941 C CA . SER A 1 247 ? -7.386 6.410 -9.678 1.00 81.69 247 SER A CA 1
ATOM 1942 C C . SER A 1 247 ? -8.026 7.268 -10.778 1.00 81.69 247 SER A C 1
ATOM 1944 O O . SER A 1 247 ? -8.474 6.739 -11.795 1.00 81.69 247 SER A O 1
ATOM 1946 N N . ARG A 1 248 ? -8.021 8.603 -10.633 1.00 80.50 248 ARG A N 1
ATOM 1947 C CA . ARG A 1 248 ? -8.514 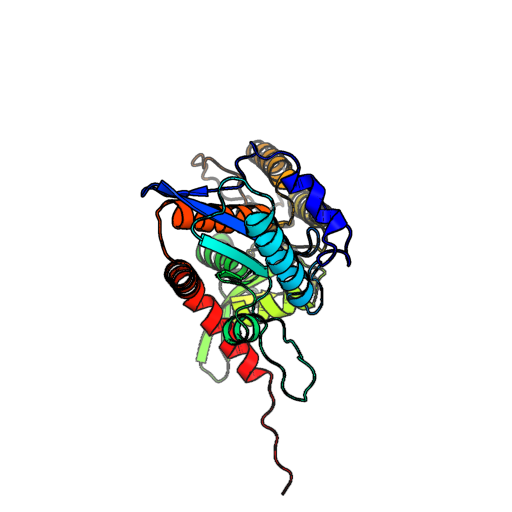9.537 -11.666 1.00 80.50 248 ARG A CA 1
ATOM 1948 C C . ARG A 1 248 ? -7.710 9.435 -12.958 1.00 80.50 248 ARG A C 1
ATOM 1950 O O . ARG A 1 248 ? -8.254 9.612 -14.042 1.00 80.50 248 ARG A O 1
ATOM 1957 N N . VAL A 1 249 ? -6.425 9.141 -12.818 1.00 79.50 249 VAL A N 1
ATOM 1958 C CA . VAL A 1 249 ? -5.444 9.125 -13.898 1.00 79.50 249 VAL A CA 1
ATOM 1959 C C . VAL A 1 249 ? -5.482 7.813 -14.690 1.00 79.50 249 VAL A C 1
ATOM 1961 O O . VAL A 1 249 ? -5.131 7.781 -15.867 1.00 79.50 249 VAL A O 1
ATOM 1964 N N . VAL A 1 250 ? -5.993 6.736 -14.087 1.00 79.38 250 VAL A N 1
ATOM 1965 C CA . VAL A 1 250 ? -6.166 5.435 -14.755 1.00 79.38 250 VAL A CA 1
ATOM 1966 C C . VAL A 1 250 ? -7.011 5.575 -16.028 1.00 79.38 250 VAL A C 1
ATOM 1968 O O . VAL A 1 250 ? -6.644 5.042 -17.069 1.00 79.38 250 VAL A O 1
ATOM 1971 N N . GLN A 1 251 ? -8.085 6.372 -15.985 1.00 75.75 251 GLN A N 1
ATOM 1972 C CA . GLN A 1 251 ? -8.958 6.600 -17.147 1.00 75.75 251 GLN A CA 1
ATOM 1973 C C . GLN A 1 251 ? -8.241 7.324 -18.297 1.00 75.75 251 GLN A C 1
ATOM 1975 O O . GLN A 1 251 ? -8.520 7.071 -19.470 1.00 75.75 251 GLN A O 1
ATOM 1980 N N . GLU A 1 252 ? -7.314 8.227 -17.971 1.00 79.56 252 GLU A N 1
ATOM 1981 C CA . GLU A 1 252 ? -6.491 8.920 -18.964 1.00 79.56 252 GLU A CA 1
ATOM 1982 C C . GLU A 1 252 ? -5.503 7.953 -19.622 1.00 79.56 252 GLU A C 1
ATOM 1984 O O . GLU A 1 252 ? -5.347 7.966 -20.844 1.00 79.56 252 GLU A O 1
ATOM 1989 N N . LEU A 1 253 ? -4.895 7.058 -18.840 1.00 80.81 253 LEU A N 1
ATOM 1990 C CA . LEU A 1 253 ? -4.040 5.997 -19.367 1.00 80.81 253 LEU A CA 1
ATOM 1991 C C . LEU A 1 253 ? -4.819 5.034 -20.271 1.00 80.81 253 LEU A C 1
ATOM 1993 O O . LEU A 1 253 ? -4.345 4.730 -21.364 1.00 80.81 253 LEU A O 1
ATOM 1997 N N . ASP A 1 254 ? -6.031 4.625 -19.898 1.00 77.88 254 ASP A N 1
ATOM 1998 C CA . ASP A 1 254 ? -6.886 3.799 -20.762 1.00 77.88 254 ASP A CA 1
ATOM 1999 C C . ASP A 1 254 ? -7.184 4.502 -22.094 1.00 77.88 254 ASP A C 1
ATOM 2001 O O . ASP A 1 254 ? -7.094 3.899 -23.172 1.00 77.88 254 ASP A O 1
ATOM 2005 N N . TYR A 1 255 ? -7.472 5.808 -22.046 1.00 77.44 255 TYR A N 1
ATOM 2006 C CA . TYR A 1 255 ? -7.649 6.613 -23.249 1.00 77.44 255 TYR A CA 1
ATOM 2007 C C . TYR A 1 255 ? -6.378 6.627 -24.106 1.00 77.44 255 TYR A C 1
ATOM 2009 O O . TYR A 1 255 ? -6.454 6.332 -25.301 1.00 77.44 255 TYR A O 1
ATOM 2017 N N . ILE A 1 256 ? -5.213 6.899 -23.514 1.00 76.25 256 ILE A N 1
ATOM 2018 C CA . ILE A 1 256 ? -3.910 6.881 -24.191 1.00 76.25 256 ILE A CA 1
ATOM 2019 C C . ILE A 1 256 ? -3.645 5.505 -24.830 1.00 76.25 256 ILE A C 1
ATOM 2021 O O . ILE A 1 256 ? -3.296 5.425 -26.010 1.00 76.25 256 ILE A O 1
ATOM 2025 N N . GLY A 1 257 ? -3.889 4.413 -24.103 1.00 74.06 257 GLY A N 1
ATOM 2026 C CA . GLY A 1 257 ? -3.767 3.043 -24.605 1.00 74.06 257 GLY A CA 1
ATOM 2027 C C . GLY A 1 257 ? -4.667 2.775 -25.813 1.00 74.06 257 GLY A C 1
ATOM 2028 O O . GLY A 1 257 ? -4.217 2.195 -26.805 1.00 74.06 257 GLY A O 1
ATOM 2029 N N . SER A 1 258 ? -5.906 3.276 -25.785 1.00 73.00 258 SER A N 1
ATOM 2030 C CA . SER A 1 258 ? -6.847 3.162 -26.908 1.00 73.00 258 SER A CA 1
ATOM 2031 C C . SER A 1 258 ? -6.410 3.945 -28.154 1.00 73.00 258 SER A C 1
ATOM 2033 O O . SER A 1 258 ? -6.733 3.547 -29.276 1.00 73.00 258 SER A O 1
ATOM 2035 N N . GLN A 1 259 ? -5.671 5.050 -27.988 1.00 71.38 259 GLN A N 1
ATOM 2036 C CA . GLN A 1 259 ? -5.096 5.789 -29.115 1.00 71.38 259 GLN A CA 1
ATOM 2037 C C . GLN A 1 259 ? -3.944 5.003 -29.743 1.00 71.38 259 GLN A C 1
ATOM 2039 O O . GLN A 1 259 ? -3.857 4.924 -30.966 1.00 71.38 259 GLN A O 1
ATOM 2044 N N . PHE A 1 260 ? -3.101 4.359 -28.933 1.00 66.88 260 PHE A N 1
ATOM 2045 C CA . PHE A 1 260 ? -1.976 3.574 -29.443 1.00 66.88 260 PHE A CA 1
ATOM 2046 C C . PHE A 1 260 ? -2.398 2.293 -30.162 1.00 66.88 260 PHE A C 1
ATOM 2048 O O . PHE A 1 260 ? -1.791 1.956 -31.173 1.00 66.88 260 PHE A O 1
ATOM 2055 N N . GLN A 1 261 ? -3.485 1.633 -29.747 1.00 61.25 261 GLN A N 1
ATOM 2056 C CA . GLN A 1 261 ? -4.047 0.507 -30.512 1.00 61.25 261 GLN A CA 1
ATOM 2057 C C . GLN A 1 261 ? -4.471 0.895 -31.939 1.00 61.25 261 GLN A C 1
ATOM 2059 O O . GLN A 1 261 ? -4.510 0.042 -32.825 1.00 61.25 261 GLN A O 1
ATOM 2064 N N . LYS A 1 262 ? -4.776 2.177 -32.179 1.00 55.47 262 LYS A N 1
ATOM 2065 C CA . LYS A 1 262 ? -5.139 2.703 -33.504 1.00 55.47 262 LYS A CA 1
ATOM 2066 C C . LYS A 1 262 ? -3.922 3.110 -34.338 1.00 55.47 262 LYS A C 1
ATOM 2068 O O . LYS A 1 262 ? -4.040 3.198 -35.558 1.00 55.47 262 LYS A O 1
ATOM 2073 N N . PHE A 1 263 ? -2.765 3.332 -33.711 1.00 47.31 263 PHE A N 1
ATOM 2074 C CA . PHE A 1 263 ? -1.498 3.586 -34.396 1.00 47.31 263 PHE A CA 1
ATOM 2075 C C . PHE A 1 263 ? -0.886 2.257 -34.866 1.00 47.31 263 PHE A C 1
ATOM 2077 O O . PHE A 1 263 ? 0.023 1.705 -34.253 1.00 47.31 263 PHE A O 1
ATOM 2084 N N . GLN A 1 264 ? -1.388 1.734 -35.987 1.00 47.31 264 GLN A N 1
ATOM 2085 C CA . GLN A 1 264 ? -0.608 0.794 -36.795 1.00 47.31 264 GLN A CA 1
ATOM 2086 C C . GLN A 1 264 ? 0.631 1.514 -37.369 1.00 47.31 264 GLN A C 1
ATOM 2088 O O . GLN A 1 264 ? 0.578 2.732 -37.571 1.00 47.31 264 GLN A O 1
ATOM 2093 N N . PRO A 1 265 ? 1.752 0.813 -37.629 1.00 42.66 265 PRO A N 1
ATOM 2094 C CA . PRO A 1 265 ? 2.949 1.453 -38.163 1.00 42.66 265 PRO A CA 1
ATOM 2095 C C . PRO A 1 265 ? 2.644 2.076 -39.532 1.00 42.66 265 PRO A C 1
ATOM 2097 O O . PRO A 1 265 ? 2.098 1.403 -40.404 1.00 42.66 265 PRO A O 1
ATOM 2100 N N . LEU A 1 266 ? 3.011 3.346 -39.722 1.00 42.41 266 LEU A N 1
ATOM 2101 C CA . LEU A 1 266 ? 3.150 3.945 -41.052 1.00 42.41 266 LEU A CA 1
ATOM 2102 C C . LEU A 1 266 ? 4.192 3.123 -41.826 1.00 42.41 266 LEU A C 1
ATOM 2104 O O . LEU A 1 266 ? 5.318 2.980 -41.354 1.00 42.41 266 LEU A O 1
ATOM 2108 N N . GLU A 1 267 ? 3.808 2.571 -42.976 1.00 44.53 267 GLU A N 1
ATOM 2109 C CA . GLU A 1 267 ? 4.601 1.616 -43.769 1.00 44.53 267 GLU A CA 1
ATOM 2110 C C . GLU A 1 267 ? 5.848 2.218 -44.469 1.00 44.53 267 GLU A C 1
ATOM 2112 O O . GLU A 1 267 ? 6.483 1.514 -45.244 1.00 44.53 267 GLU A O 1
ATOM 2117 N N . ASP A 1 268 ? 6.258 3.462 -44.177 1.00 43.59 268 ASP A N 1
ATOM 2118 C CA . ASP A 1 268 ? 7.202 4.214 -45.031 1.00 43.59 268 ASP A CA 1
ATOM 2119 C C . ASP A 1 268 ? 8.562 4.621 -44.407 1.00 43.59 268 ASP A C 1
ATOM 2121 O O . ASP A 1 268 ? 9.351 5.280 -45.082 1.00 43.59 268 ASP A O 1
ATOM 2125 N N . ASP A 1 269 ? 8.910 4.219 -43.176 1.00 44.28 269 ASP A N 1
ATOM 2126 C CA . ASP A 1 269 ?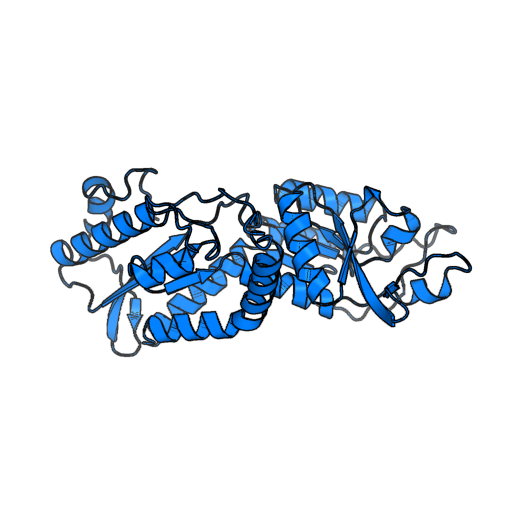 10.260 4.476 -42.620 1.00 44.28 269 ASP A CA 1
ATOM 2127 C C . ASP A 1 269 ? 11.153 3.228 -42.709 1.00 44.28 269 ASP A C 1
ATOM 2129 O O . ASP A 1 269 ? 11.086 2.329 -41.871 1.00 44.28 269 ASP A O 1
ATOM 2133 N N . HIS A 1 270 ? 12.029 3.196 -43.717 1.00 49.88 270 HIS A N 1
ATOM 2134 C CA . HIS A 1 270 ? 12.947 2.087 -44.013 1.00 49.88 270 HIS A CA 1
ATOM 2135 C C . HIS A 1 270 ? 14.041 1.813 -42.955 1.00 49.88 270 HIS A C 1
ATOM 2137 O O . HIS A 1 270 ? 14.754 0.823 -43.097 1.00 49.88 270 HIS A O 1
ATOM 2143 N N . ASP A 1 271 ? 14.151 2.622 -41.893 1.00 47.84 271 ASP A N 1
ATOM 2144 C CA . ASP A 1 271 ? 15.235 2.538 -40.894 1.00 47.84 271 ASP A CA 1
ATOM 2145 C C . ASP A 1 271 ? 14.758 2.378 -39.430 1.00 47.84 271 ASP A C 1
ATOM 2147 O O . ASP A 1 271 ? 15.576 2.383 -38.508 1.00 47.84 271 ASP A O 1
ATOM 2151 N N . ALA A 1 272 ? 13.452 2.225 -39.171 1.00 44.75 272 ALA A N 1
ATOM 2152 C CA . ALA A 1 272 ? 12.941 1.956 -37.821 1.00 44.75 272 ALA A CA 1
ATOM 2153 C C . ALA A 1 272 ? 12.749 0.441 -37.590 1.00 44.75 272 ALA A C 1
ATOM 2155 O O . ALA A 1 272 ? 12.208 -0.229 -38.471 1.00 44.75 272 ALA A O 1
ATOM 2156 N N . PRO A 1 273 ? 13.132 -0.116 -36.421 1.00 42.03 273 PRO A N 1
ATOM 2157 C CA . PRO A 1 273 ? 12.882 -1.522 -36.112 1.00 42.03 273 PRO A CA 1
ATOM 2158 C C . PRO A 1 273 ? 11.374 -1.806 -36.171 1.00 42.03 273 PRO A C 1
ATOM 2160 O O . PRO A 1 273 ? 10.563 -1.151 -35.510 1.00 42.03 273 PRO A O 1
ATOM 2163 N N . VAL A 1 274 ? 11.006 -2.738 -37.047 1.00 41.94 274 VAL A N 1
ATOM 2164 C CA . VAL A 1 274 ? 9.626 -3.101 -37.373 1.00 41.94 274 VAL A CA 1
ATOM 2165 C C . VAL A 1 274 ? 9.060 -3.926 -36.221 1.00 41.94 274 VAL A C 1
ATOM 2167 O O . VAL A 1 274 ? 9.478 -5.055 -36.026 1.00 41.94 274 VAL A O 1
ATOM 2170 N N . ALA A 1 275 ? 8.100 -3.387 -35.468 1.00 41.50 275 ALA A N 1
ATOM 2171 C CA . ALA A 1 275 ? 7.452 -4.139 -34.392 1.00 41.50 275 ALA A CA 1
ATOM 2172 C C . ALA A 1 275 ? 6.732 -5.401 -34.935 1.00 41.50 275 ALA A C 1
ATOM 2174 O O . ALA A 1 275 ? 6.052 -5.317 -35.970 1.00 41.50 275 ALA A O 1
ATOM 2175 N N . PRO A 1 276 ? 6.815 -6.559 -34.249 1.00 39.44 276 PRO A N 1
ATOM 2176 C CA . PRO A 1 276 ? 6.293 -7.819 -34.762 1.00 39.44 276 PRO A CA 1
ATOM 2177 C C . PRO A 1 276 ? 4.760 -7.824 -34.857 1.00 39.44 276 PRO A C 1
ATOM 2179 O O . PRO A 1 276 ? 4.025 -7.580 -33.898 1.00 39.44 276 PRO A O 1
ATOM 2182 N N . ARG A 1 277 ? 4.268 -8.151 -36.058 1.00 40.12 277 ARG A N 1
ATOM 2183 C CA . ARG A 1 277 ? 2.846 -8.314 -36.393 1.00 40.12 277 ARG A CA 1
ATOM 2184 C C . ARG A 1 277 ? 2.295 -9.623 -35.805 1.00 40.12 277 ARG A C 1
ATOM 2186 O O . ARG A 1 277 ? 2.524 -10.689 -36.366 1.00 40.12 277 ARG A O 1
ATOM 2193 N N . SER A 1 278 ? 1.484 -9.542 -34.747 1.00 38.12 278 SER A N 1
ATOM 2194 C CA . SER A 1 278 ? 0.463 -10.557 -34.423 1.00 38.12 278 SER A CA 1
ATOM 2195 C C . SER A 1 278 ? -0.654 -9.958 -33.560 1.00 38.12 278 SER A C 1
ATOM 2197 O O . SER A 1 278 ? -0.620 -10.016 -32.334 1.00 38.12 278 SER A O 1
ATOM 2199 N N . ALA A 1 279 ? -1.663 -9.374 -34.209 1.00 38.81 279 ALA A N 1
ATOM 2200 C CA . ALA A 1 279 ? -2.846 -8.823 -33.556 1.00 38.81 279 ALA A CA 1
ATOM 2201 C C . ALA A 1 279 ? -3.866 -9.930 -33.234 1.00 38.81 279 ALA A C 1
ATOM 2203 O O . ALA A 1 279 ? -4.813 -10.167 -33.981 1.00 38.81 279 ALA A O 1
ATOM 2204 N N . THR A 1 280 ? -3.695 -10.599 -32.097 1.00 40.31 280 THR A N 1
ATOM 2205 C CA . THR A 1 280 ? -4.854 -11.062 -31.324 1.00 40.31 280 THR A CA 1
ATOM 2206 C C . THR A 1 280 ? -5.379 -9.857 -30.556 1.00 40.31 280 THR A C 1
ATOM 2208 O O . THR A 1 280 ? -4.612 -9.239 -29.822 1.00 40.31 280 THR A O 1
ATOM 2211 N N . VAL A 1 281 ? -6.650 -9.493 -30.750 1.00 41.97 281 VAL A N 1
ATOM 2212 C CA . VAL A 1 281 ? -7.308 -8.397 -30.020 1.00 41.97 281 VAL A CA 1
ATOM 2213 C C . VAL A 1 281 ? -7.294 -8.746 -28.529 1.00 41.97 281 VAL A C 1
ATOM 2215 O O . VAL A 1 281 ? -8.129 -9.512 -28.060 1.00 41.97 281 VAL A O 1
ATOM 2218 N N . GLN A 1 282 ? -6.297 -8.249 -27.799 1.00 43.53 282 GLN A N 1
ATOM 2219 C CA . GLN A 1 282 ? -6.315 -8.241 -26.343 1.00 43.53 282 GLN A CA 1
ATOM 2220 C C . GLN A 1 282 ? -7.246 -7.107 -25.915 1.00 43.53 282 GLN A C 1
ATOM 2222 O O . GLN A 1 282 ? -7.005 -5.941 -26.226 1.00 43.53 282 GLN A O 1
ATOM 2227 N N . GLU A 1 283 ? -8.339 -7.459 -25.241 1.00 45.09 283 GLU A N 1
ATOM 2228 C CA . GLU A 1 283 ? -9.171 -6.490 -24.533 1.00 45.09 283 GLU A CA 1
ATOM 2229 C C . GLU A 1 283 ? -8.351 -5.921 -23.366 1.00 45.09 283 GLU A C 1
ATOM 2231 O O . GLU A 1 283 ? -8.051 -6.631 -22.408 1.00 45.09 283 GLU A O 1
ATOM 2236 N N . GLY A 1 284 ? -7.937 -4.658 -23.475 1.00 53.28 284 GLY A N 1
ATOM 2237 C CA . GLY A 1 284 ? -7.181 -3.949 -22.438 1.00 53.28 284 GLY A CA 1
ATOM 2238 C C . GLY A 1 284 ? -6.076 -3.043 -22.994 1.00 53.28 284 GLY A C 1
ATOM 2239 O O . GLY A 1 284 ? -5.737 -3.138 -24.177 1.00 53.28 284 GLY A O 1
ATOM 2240 N N . PRO A 1 285 ? -5.524 -2.133 -22.170 1.00 61.00 285 PRO A N 1
ATOM 2241 C CA . PRO A 1 285 ? -4.377 -1.319 -22.556 1.00 61.00 285 PRO A CA 1
ATOM 2242 C C . PRO A 1 285 ? -3.179 -2.211 -22.903 1.00 61.00 285 PRO A C 1
ATOM 2244 O O . PRO A 1 285 ? -2.975 -3.271 -22.318 1.00 61.00 285 PRO A O 1
ATOM 2247 N N . ILE A 1 286 ? -2.378 -1.773 -23.878 1.00 81.06 286 ILE A N 1
ATOM 2248 C CA . ILE A 1 286 ? -1.198 -2.521 -24.346 1.00 81.06 286 ILE A CA 1
ATOM 2249 C C . ILE A 1 286 ? -0.148 -2.649 -23.222 1.00 81.06 286 ILE A C 1
ATOM 2251 O O . ILE A 1 286 ? 0.618 -3.601 -23.208 1.00 81.06 286 ILE A O 1
ATOM 2255 N N . PHE A 1 287 ? -0.133 -1.719 -22.266 1.00 86.94 287 PHE A N 1
ATOM 2256 C CA . PHE A 1 287 ? 0.787 -1.666 -21.127 1.00 86.94 287 PHE A CA 1
ATOM 2257 C C . PHE A 1 287 ? 0.095 -2.058 -19.811 1.00 86.94 287 PHE A C 1
ATOM 2259 O O . PHE A 1 287 ? -1.127 -1.980 -19.692 1.00 86.94 287 PHE A O 1
ATOM 2266 N N . LYS A 1 288 ? 0.884 -2.414 -18.788 1.00 91.12 288 LYS A N 1
ATOM 2267 C CA . LYS A 1 288 ? 0.384 -2.641 -17.421 1.00 91.12 288 LYS A CA 1
ATOM 2268 C C . LYS A 1 288 ? 0.354 -1.321 -16.647 1.00 91.12 288 LYS A C 1
ATOM 2270 O O . LYS A 1 288 ? 1.283 -0.517 -16.729 1.00 91.12 288 LYS A O 1
ATOM 2275 N N . THR A 1 289 ? -0.690 -1.126 -15.850 1.00 91.81 289 THR A N 1
ATOM 2276 C CA . THR A 1 289 ? -0.780 -0.032 -14.877 1.00 91.81 289 THR A CA 1
ATOM 2277 C C . THR A 1 289 ? -0.918 -0.612 -13.477 1.00 91.81 289 THR A C 1
ATOM 2279 O O . THR A 1 289 ? -1.734 -1.506 -13.253 1.00 91.81 289 THR A O 1
ATOM 2282 N N . ILE A 1 290 ? -0.117 -0.101 -12.548 1.00 92.44 290 ILE A N 1
ATOM 2283 C CA . ILE A 1 290 ? -0.210 -0.368 -11.113 1.00 92.44 290 ILE A CA 1
ATOM 2284 C C . ILE A 1 290 ? -0.652 0.942 -10.467 1.00 92.44 290 ILE A C 1
ATOM 2286 O O . ILE A 1 290 ? 0.048 1.949 -10.571 1.00 92.44 290 ILE A O 1
ATOM 2290 N N . CYS A 1 291 ? -1.831 0.947 -9.846 1.00 91.38 291 CYS A N 1
ATOM 2291 C CA . CYS A 1 291 ? -2.371 2.131 -9.186 1.00 91.38 291 CYS A CA 1
ATOM 2292 C C . CYS A 1 291 ? -2.519 1.879 -7.687 1.00 91.38 291 CYS A C 1
ATOM 2294 O O . CYS A 1 291 ? -3.337 1.045 -7.293 1.00 91.38 291 CYS A O 1
ATOM 2296 N N . SER A 1 292 ? -1.750 2.601 -6.867 1.00 90.25 292 SER A N 1
ATOM 2297 C CA . SER A 1 292 ? -1.740 2.407 -5.411 1.00 90.25 292 SER A CA 1
ATOM 2298 C C . SER A 1 292 ? -3.116 2.671 -4.795 1.00 90.25 292 SER A C 1
ATOM 2300 O O . SER A 1 292 ? -3.634 1.797 -4.106 1.00 90.25 292 SER A O 1
ATOM 2302 N N . ALA A 1 293 ? -3.793 3.769 -5.157 1.00 89.38 293 ALA A N 1
ATOM 2303 C CA . ALA A 1 293 ? -5.154 4.048 -4.684 1.00 89.38 293 ALA A CA 1
ATOM 2304 C C . ALA A 1 293 ? -6.158 2.925 -4.997 1.00 89.38 293 ALA A C 1
ATOM 2306 O O . ALA A 1 293 ? -6.973 2.582 -4.147 1.00 89.38 293 ALA A O 1
ATOM 2307 N N . VAL A 1 294 ? -6.094 2.317 -6.191 1.00 91.81 294 VAL A N 1
ATOM 2308 C CA . VAL A 1 294 ? -6.993 1.203 -6.555 1.00 91.81 294 VAL A CA 1
ATOM 2309 C C . VAL A 1 294 ? -6.703 -0.028 -5.698 1.00 91.81 294 VAL A C 1
ATOM 2311 O O . VAL A 1 294 ? -7.628 -0.660 -5.192 1.00 91.81 294 VAL A O 1
ATOM 2314 N N . ILE A 1 295 ? -5.423 -0.349 -5.505 1.00 93.19 295 ILE A N 1
ATOM 2315 C CA . ILE A 1 295 ? -4.980 -1.485 -4.692 1.00 93.19 295 ILE A CA 1
ATOM 2316 C C . ILE A 1 295 ? -5.413 -1.309 -3.232 1.00 93.19 295 ILE A C 1
ATOM 2318 O O . ILE A 1 295 ? -5.961 -2.236 -2.632 1.00 93.19 295 ILE A O 1
ATOM 2322 N N . TYR A 1 296 ? -5.208 -0.121 -2.665 1.00 92.81 296 TYR A N 1
ATOM 2323 C CA . TYR A 1 296 ? -5.577 0.192 -1.286 1.00 92.81 296 TYR A CA 1
ATOM 2324 C C . TYR A 1 296 ? -7.092 0.168 -1.088 1.00 92.81 296 TYR A C 1
ATOM 2326 O O . TYR A 1 296 ? -7.575 -0.483 -0.158 1.00 92.81 296 TYR A O 1
ATOM 2334 N N . ASP A 1 297 ? -7.853 0.781 -2.000 1.00 92.56 297 ASP A N 1
ATOM 2335 C CA . ASP A 1 297 ? -9.316 0.737 -1.983 1.00 92.56 297 ASP A CA 1
ATOM 2336 C C . ASP A 1 297 ? -9.840 -0.702 -2.042 1.00 92.56 297 ASP A C 1
ATOM 2338 O O . ASP A 1 297 ? -10.792 -1.046 -1.332 1.00 92.56 297 ASP A O 1
ATOM 2342 N N . ASP A 1 298 ? -9.218 -1.560 -2.854 1.00 95.31 298 ASP A N 1
ATOM 2343 C CA . ASP A 1 298 ? -9.586 -2.968 -2.965 1.00 95.31 298 ASP A CA 1
ATOM 2344 C C . ASP A 1 298 ? -9.264 -3.768 -1.703 1.00 95.31 298 ASP A C 1
ATOM 2346 O O . ASP A 1 298 ? -10.100 -4.566 -1.268 1.00 95.31 298 ASP A O 1
ATOM 2350 N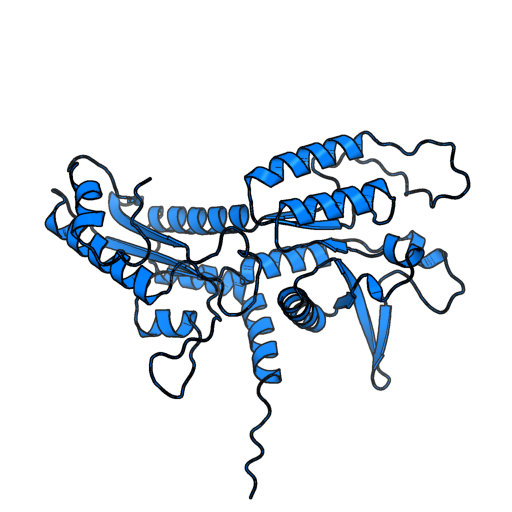 N . LEU A 1 299 ? -8.115 -3.529 -1.069 1.00 96.25 299 LEU A N 1
ATOM 2351 C CA . LEU A 1 299 ? -7.758 -4.163 0.203 1.00 96.25 299 LEU A CA 1
ATOM 2352 C C . LEU A 1 299 ? -8.699 -3.728 1.330 1.00 96.25 299 LEU A C 1
ATOM 2354 O O . LEU A 1 299 ? -9.266 -4.579 2.018 1.00 96.25 299 LEU A O 1
ATOM 2358 N N . LEU A 1 300 ? -8.952 -2.426 1.472 1.00 95.81 300 LEU A N 1
ATOM 2359 C CA . LEU A 1 300 ? -9.915 -1.888 2.437 1.00 95.81 300 LEU A CA 1
ATOM 2360 C C . LEU A 1 300 ? -11.323 -2.442 2.174 1.00 95.81 300 LEU A C 1
ATOM 2362 O O . LEU A 1 300 ? -12.026 -2.886 3.085 1.00 95.81 300 LEU A O 1
ATOM 2366 N N . ARG A 1 301 ? -11.741 -2.511 0.903 1.00 96.19 301 ARG A N 1
ATOM 2367 C CA . ARG A 1 301 ? -13.012 -3.130 0.500 1.00 96.19 301 ARG A CA 1
ATOM 2368 C C . ARG A 1 301 ? -13.074 -4.603 0.884 1.00 96.19 301 ARG A C 1
ATOM 2370 O O . ARG A 1 301 ? -14.120 -5.042 1.365 1.00 96.19 301 ARG A O 1
ATOM 2377 N N . GLN A 1 302 ? -11.998 -5.354 0.684 1.00 97.12 302 GLN A N 1
ATOM 2378 C CA . GLN A 1 302 ? -11.917 -6.766 1.038 1.00 97.12 302 GLN A CA 1
ATOM 2379 C C . GLN A 1 302 ? -12.026 -6.968 2.554 1.00 97.12 302 GLN A C 1
ATOM 2381 O O . GLN A 1 302 ? -12.835 -7.788 2.993 1.00 97.12 302 GLN A O 1
ATOM 2386 N N . VAL A 1 303 ? -11.325 -6.156 3.350 1.00 97.62 303 VAL A N 1
ATOM 2387 C CA . VAL A 1 303 ? -11.437 -6.160 4.817 1.00 97.62 303 VAL A CA 1
ATOM 2388 C C . VAL A 1 303 ? -12.872 -5.858 5.254 1.00 97.62 303 VAL A C 1
ATOM 2390 O O . VAL A 1 303 ? -13.454 -6.652 5.992 1.00 97.62 303 VAL A O 1
ATOM 2393 N N . ARG A 1 304 ? -13.519 -4.817 4.706 1.00 95.62 304 ARG A N 1
ATOM 2394 C CA . ARG A 1 304 ? -14.946 -4.523 4.963 1.00 95.62 304 ARG A CA 1
ATOM 2395 C C . ARG A 1 304 ? -15.863 -5.702 4.647 1.00 95.62 304 ARG A C 1
ATOM 2397 O O . ARG A 1 304 ? -16.822 -5.957 5.380 1.00 95.62 304 ARG A O 1
ATOM 2404 N N . ILE A 1 305 ? -15.624 -6.401 3.535 1.00 96.19 305 ILE A N 1
ATOM 2405 C CA . ILE A 1 305 ? -16.412 -7.577 3.141 1.00 96.19 305 ILE A CA 1
ATOM 2406 C C . ILE A 1 305 ? -16.227 -8.698 4.162 1.00 96.19 305 ILE A C 1
ATOM 2408 O O . ILE A 1 305 ? -17.222 -9.251 4.629 1.00 96.19 305 ILE A O 1
ATOM 2412 N N . TRP A 1 306 ? -14.993 -9.007 4.555 1.00 96.94 306 TRP A N 1
ATOM 2413 C CA . TRP A 1 306 ? -14.726 -10.044 5.545 1.00 96.94 306 TRP A CA 1
ATOM 2414 C C . TRP A 1 306 ? -15.304 -9.706 6.921 1.00 96.94 306 TRP A C 1
ATOM 2416 O O . TRP A 1 306 ? -15.952 -10.557 7.532 1.00 96.94 306 TRP A O 1
ATOM 2426 N N . THR A 1 307 ? -15.202 -8.451 7.361 1.00 95.69 307 THR A N 1
ATOM 2427 C CA . THR A 1 307 ? -15.864 -7.981 8.583 1.00 95.69 307 THR A CA 1
ATOM 2428 C C . THR A 1 307 ? -17.379 -8.199 8.509 1.00 95.69 307 THR A C 1
ATOM 2430 O O . THR A 1 307 ? -17.961 -8.773 9.426 1.00 95.69 307 THR A O 1
ATOM 2433 N N . ARG A 1 308 ? -18.037 -7.866 7.386 1.00 94.31 308 ARG A N 1
ATOM 2434 C CA . ARG A 1 308 ? -19.477 -8.152 7.178 1.00 94.31 308 ARG A CA 1
ATOM 2435 C C . ARG A 1 308 ? -19.804 -9.647 7.145 1.00 94.31 308 ARG A C 1
ATOM 2437 O O . ARG A 1 308 ? -20.917 -10.048 7.483 1.00 94.31 308 ARG A O 1
ATOM 2444 N N . MET A 1 309 ? -18.868 -10.492 6.726 1.00 95.44 309 MET A N 1
ATOM 2445 C CA . MET A 1 309 ? -19.045 -11.946 6.765 1.00 95.44 309 MET A CA 1
ATOM 2446 C C . MET A 1 309 ? -18.928 -12.517 8.186 1.00 95.44 309 MET A C 1
ATOM 2448 O O . MET A 1 309 ? -19.308 -13.668 8.385 1.00 95.44 309 MET A O 1
ATOM 2452 N N . GLY A 1 310 ? -18.501 -11.711 9.164 1.00 94.56 310 GLY A N 1
ATOM 2453 C CA . GLY A 1 310 ? -18.383 -12.091 10.571 1.00 94.56 310 GLY A CA 1
ATOM 2454 C C . GLY A 1 310 ? -17.010 -12.646 10.955 1.00 94.56 310 GLY A C 1
ATOM 2455 O O . GLY A 1 310 ? -16.869 -13.160 12.065 1.00 94.56 310 GLY A O 1
ATOM 2456 N N . TYR A 1 311 ? -16.011 -12.548 10.069 1.00 96.31 311 TYR A N 1
ATOM 2457 C CA . TYR A 1 311 ? -14.634 -12.921 10.398 1.00 96.31 311 TYR A CA 1
ATOM 2458 C C . TYR A 1 311 ? -14.079 -12.001 11.483 1.00 96.31 311 TYR A C 1
ATOM 2460 O O . TYR A 1 311 ? -14.304 -10.786 11.469 1.00 96.31 311 TYR A O 1
ATOM 2468 N N . LYS A 1 312 ? -13.345 -12.580 12.433 1.00 95.62 312 LYS A N 1
ATOM 2469 C CA . LYS A 1 312 ? -12.723 -11.823 13.518 1.00 95.62 312 LYS A CA 1
ATOM 2470 C C . LYS A 1 312 ? -11.466 -11.101 13.016 1.00 95.62 312 LYS A C 1
ATOM 2472 O O . LYS A 1 312 ? -10.787 -11.621 12.131 1.00 95.62 312 LYS A O 1
ATOM 2477 N N . PRO A 1 313 ? -11.103 -9.940 13.596 1.00 96.62 313 PRO A N 1
ATOM 2478 C CA . PRO A 1 313 ? -9.952 -9.159 13.136 1.00 96.62 313 PRO A CA 1
ATOM 2479 C C . PRO A 1 313 ? -8.648 -9.955 13.027 1.00 96.62 313 PRO A C 1
ATOM 2481 O O . PRO A 1 313 ? -7.961 -9.862 12.018 1.00 96.62 313 PRO A O 1
ATOM 2484 N N . TYR A 1 314 ? -8.354 -10.825 13.999 1.00 96.38 314 TYR A N 1
ATOM 2485 C CA . TYR A 1 314 ? -7.152 -11.665 13.964 1.00 96.38 314 TYR A CA 1
ATOM 2486 C C . TYR A 1 314 ? -7.152 -12.684 12.808 1.00 96.38 314 TYR A C 1
ATOM 2488 O O . TYR A 1 314 ? -6.088 -13.065 12.325 1.00 96.38 314 TYR A O 1
ATOM 2496 N N . GLU A 1 315 ? -8.325 -13.142 12.356 1.00 97.56 315 GLU A N 1
ATOM 2497 C CA . GLU A 1 315 ? -8.445 -14.051 11.209 1.00 97.56 315 GLU A CA 1
ATOM 2498 C C . GLU A 1 315 ? -8.157 -13.304 9.910 1.00 97.56 315 GLU A C 1
ATOM 2500 O O . GLU A 1 315 ? -7.438 -13.820 9.058 1.00 97.56 315 GLU A O 1
ATOM 2505 N N . ILE A 1 316 ? -8.669 -12.074 9.800 1.00 97.88 316 ILE A N 1
ATOM 2506 C CA . ILE A 1 316 ? -8.412 -11.180 8.669 1.00 97.88 316 ILE A CA 1
ATOM 2507 C C . ILE A 1 316 ? -6.928 -10.801 8.619 1.00 97.88 316 ILE A C 1
ATOM 2509 O O . ILE A 1 316 ? -6.308 -10.918 7.565 1.00 97.88 316 ILE A O 1
ATOM 2513 N N . GLN A 1 317 ? -6.335 -10.415 9.754 1.00 97.06 317 GLN A N 1
ATOM 2514 C CA . GLN A 1 317 ? -4.908 -10.099 9.825 1.00 97.06 317 GLN A CA 1
ATOM 2515 C C . GLN A 1 317 ? -4.052 -11.293 9.404 1.00 97.06 317 GLN A C 1
ATOM 2517 O O . GLN A 1 317 ? -3.105 -11.137 8.639 1.00 97.06 317 GLN A O 1
ATOM 2522 N N . ARG A 1 318 ? -4.389 -12.501 9.874 1.00 96.94 318 ARG A N 1
ATOM 2523 C CA . ARG A 1 318 ? -3.671 -13.722 9.493 1.00 96.94 318 ARG A CA 1
ATOM 2524 C C . ARG A 1 318 ? -3.738 -13.971 7.987 1.00 96.94 318 ARG A C 1
ATOM 2526 O O . ARG A 1 318 ? -2.719 -14.332 7.411 1.00 96.94 318 ARG A O 1
ATOM 2533 N N . GLU A 1 319 ? -4.898 -13.778 7.366 1.00 97.69 319 GLU A N 1
ATOM 2534 C CA . GLU A 1 319 ? -5.068 -13.925 5.916 1.00 97.69 319 GLU A CA 1
ATOM 2535 C C . GLU A 1 319 ? -4.212 -12.912 5.141 1.00 97.69 319 GLU A C 1
ATOM 2537 O O . GLU A 1 319 ? -3.488 -13.291 4.223 1.00 97.69 319 GLU A O 1
ATOM 2542 N N . LEU A 1 320 ? -4.226 -11.635 5.545 1.00 96.50 320 LEU A N 1
ATOM 2543 C CA . LEU A 1 320 ? -3.375 -10.601 4.943 1.00 96.50 320 LEU A CA 1
ATOM 2544 C C . LEU A 1 320 ? -1.886 -10.946 5.089 1.00 96.50 320 LEU A C 1
ATOM 2546 O O . LEU A 1 320 ? -1.139 -10.883 4.113 1.00 96.50 320 LEU A O 1
ATOM 2550 N N . ASN A 1 321 ? -1.472 -11.391 6.278 1.00 94.88 321 ASN A N 1
ATOM 2551 C CA . ASN A 1 321 ? -0.096 -11.804 6.542 1.00 94.88 321 ASN A CA 1
ATOM 2552 C C . ASN A 1 321 ? 0.323 -12.996 5.676 1.00 94.88 321 ASN A C 1
ATOM 2554 O O . ASN A 1 321 ? 1.446 -13.028 5.185 1.00 94.88 321 ASN A O 1
ATOM 2558 N N . GLN A 1 322 ? -0.568 -13.970 5.474 1.00 96.25 322 GLN A N 1
ATOM 2559 C CA . GLN A 1 322 ? -0.310 -15.130 4.619 1.00 96.25 322 GLN A CA 1
ATOM 2560 C C . GLN A 1 322 ? -0.212 -14.741 3.145 1.00 96.25 322 GLN A C 1
ATOM 2562 O O . GLN A 1 322 ? 0.696 -15.203 2.457 1.00 96.25 322 GLN A O 1
ATOM 2567 N N . ARG A 1 323 ? -1.105 -13.865 2.672 1.00 95.38 323 ARG A N 1
ATOM 2568 C CA . ARG A 1 323 ? -1.123 -13.392 1.284 1.00 95.38 323 ARG A CA 1
ATOM 2569 C C . ARG A 1 323 ? 0.182 -12.704 0.888 1.00 95.38 323 ARG A C 1
ATOM 2571 O O . ARG A 1 323 ? 0.658 -12.921 -0.220 1.00 95.38 323 ARG A O 1
ATOM 2578 N N . PHE A 1 324 ? 0.755 -11.906 1.786 1.00 94.88 324 PHE A N 1
ATOM 2579 C CA . PHE A 1 324 ? 1.973 -11.133 1.524 1.00 94.88 324 PHE A CA 1
ATOM 2580 C C . PHE A 1 324 ? 3.231 -11.716 2.183 1.00 94.88 324 PHE A C 1
ATOM 2582 O O . PHE A 1 324 ? 4.292 -11.096 2.134 1.00 94.88 324 PHE A O 1
ATOM 2589 N N . ALA A 1 325 ? 3.154 -12.929 2.745 1.00 93.62 325 ALA A N 1
ATOM 2590 C CA . ALA A 1 325 ? 4.289 -13.601 3.377 1.00 93.62 325 ALA A CA 1
ATOM 2591 C C . ALA A 1 325 ? 5.548 -13.669 2.487 1.00 93.62 325 ALA A C 1
ATOM 2593 O O . ALA A 1 325 ? 6.625 -13.384 3.011 1.00 93.62 325 ALA A O 1
ATOM 2594 N N . PRO A 1 326 ? 5.460 -13.961 1.167 1.00 91.38 326 PRO A N 1
ATOM 2595 C CA . PRO A 1 326 ? 6.641 -13.966 0.302 1.00 91.38 326 PRO A CA 1
ATOM 2596 C C . PRO A 1 326 ? 7.342 -12.605 0.248 1.00 91.38 326 PRO A C 1
ATOM 2598 O O . PRO A 1 326 ? 8.567 -12.537 0.325 1.00 91.38 326 PRO A O 1
ATOM 2601 N N . ILE A 1 327 ? 6.566 -11.517 0.181 1.00 90.81 327 ILE A N 1
ATOM 2602 C CA . ILE A 1 327 ? 7.102 -10.152 0.191 1.00 90.81 327 ILE A CA 1
ATOM 2603 C C . ILE A 1 327 ? 7.778 -9.863 1.520 1.00 90.81 327 ILE A C 1
ATOM 2605 O O . ILE A 1 327 ? 8.889 -9.334 1.561 1.00 90.81 327 ILE A O 1
ATOM 2609 N N . PHE A 1 328 ? 7.123 -10.252 2.615 1.00 90.00 328 PHE A N 1
ATOM 2610 C CA . PHE A 1 328 ? 7.647 -9.968 3.934 1.00 90.00 328 PHE A CA 1
ATOM 2611 C C . PHE A 1 328 ? 8.956 -10.708 4.219 1.00 90.00 328 PHE A C 1
ATOM 2613 O O . PHE A 1 328 ? 9.853 -10.139 4.843 1.00 90.00 328 PHE A O 1
ATOM 2620 N N . SER A 1 329 ? 9.092 -11.944 3.742 1.00 90.12 329 SER A N 1
ATOM 2621 C CA . SER A 1 329 ? 10.354 -12.680 3.808 1.00 90.12 329 SER A CA 1
ATOM 2622 C C . SER A 1 329 ? 11.463 -11.957 3.041 1.00 90.12 329 SER A C 1
ATOM 2624 O O . SER A 1 329 ? 12.506 -11.684 3.627 1.00 90.12 329 SER A O 1
ATOM 2626 N N . LEU A 1 330 ? 11.208 -11.549 1.792 1.00 87.00 330 LEU A N 1
ATOM 2627 C CA . LEU A 1 330 ? 12.198 -10.852 0.960 1.00 87.00 330 LEU A CA 1
ATOM 2628 C C . LEU A 1 330 ? 12.675 -9.543 1.585 1.00 87.00 330 LEU A C 1
ATOM 2630 O O . LEU A 1 330 ? 13.869 -9.275 1.663 1.00 87.00 330 LEU A O 1
ATOM 2634 N N . GLN A 1 331 ? 11.743 -8.717 2.045 1.00 84.06 331 GLN A N 1
ATOM 2635 C CA . GLN A 1 331 ? 12.093 -7.441 2.652 1.00 84.06 331 GLN A CA 1
ATOM 2636 C C . GLN A 1 331 ? 12.842 -7.636 3.986 1.00 84.06 331 GLN A C 1
ATOM 2638 O O . GLN A 1 331 ? 13.719 -6.845 4.309 1.00 84.06 331 GLN A O 1
ATOM 2643 N N . LYS A 1 332 ? 12.542 -8.695 4.757 1.00 84.94 332 LYS A N 1
ATOM 2644 C CA . LYS A 1 332 ? 13.267 -9.000 6.002 1.00 84.94 332 LYS A CA 1
ATOM 2645 C C . LYS A 1 332 ? 14.719 -9.401 5.724 1.00 84.94 332 LYS A C 1
ATOM 2647 O O . LYS A 1 332 ? 15.615 -8.928 6.410 1.00 84.94 332 LYS A O 1
ATOM 2652 N N . GLU A 1 333 ? 14.948 -10.219 4.700 1.00 85.31 333 GLU A N 1
ATOM 2653 C CA . GLU A 1 333 ? 16.300 -10.579 4.251 1.00 85.31 333 GLU A CA 1
ATOM 2654 C C . GLU A 1 333 ? 17.112 -9.348 3.818 1.00 85.31 333 GLU A C 1
ATOM 2656 O O . GLU A 1 333 ? 18.318 -9.300 4.036 1.00 85.31 333 GLU A O 1
ATOM 2661 N N . LEU A 1 334 ? 16.463 -8.338 3.226 1.00 81.06 334 LEU A N 1
ATOM 2662 C CA . LEU A 1 334 ? 17.125 -7.082 2.862 1.00 81.06 334 LEU A CA 1
ATOM 2663 C C . LEU A 1 334 ? 17.546 -6.251 4.077 1.00 81.06 334 LEU A C 1
ATOM 2665 O O . LEU A 1 334 ? 18.608 -5.641 4.042 1.00 81.06 334 LEU A O 1
ATOM 2669 N N . GLU A 1 335 ? 16.728 -6.218 5.127 1.00 77.50 335 GLU A N 1
ATOM 2670 C CA . GLU A 1 335 ? 17.043 -5.483 6.356 1.00 77.50 335 GLU A CA 1
ATOM 2671 C C . GLU A 1 335 ? 18.202 -6.134 7.127 1.00 77.50 335 GLU A C 1
ATOM 2673 O O . GLU A 1 335 ? 19.097 -5.431 7.587 1.00 77.50 335 GLU A O 1
ATOM 2678 N N . GLU A 1 336 ? 18.243 -7.470 7.207 1.00 79.12 336 GLU A N 1
ATOM 2679 C CA . GLU A 1 336 ? 19.319 -8.210 7.894 1.00 79.12 336 GLU A CA 1
ATOM 2680 C C . GLU A 1 336 ? 20.700 -8.045 7.224 1.00 79.12 336 GLU A C 1
ATOM 2682 O O . GLU A 1 336 ? 21.725 -8.228 7.876 1.00 79.12 336 GLU A O 1
ATOM 2687 N N . GLU A 1 337 ? 20.753 -7.684 5.938 1.00 72.44 337 GLU A N 1
ATOM 2688 C CA . GLU A 1 337 ? 22.006 -7.382 5.227 1.00 72.44 337 GLU A CA 1
ATOM 2689 C C . GLU A 1 337 ? 22.488 -5.934 5.409 1.00 72.44 337 GLU A C 1
ATOM 2691 O O . GLU A 1 337 ? 23.651 -5.636 5.123 1.00 72.44 337 GLU A O 1
ATOM 2696 N N . GLU A 1 338 ? 21.611 -5.027 5.848 1.00 65.62 338 GLU A N 1
ATOM 2697 C CA . GLU A 1 338 ? 21.928 -3.608 6.043 1.00 65.62 338 GLU A CA 1
ATOM 2698 C C . GLU A 1 338 ? 22.473 -3.287 7.437 1.00 65.62 338 GLU A C 1
ATOM 2700 O O . GLU A 1 338 ? 23.144 -2.263 7.580 1.00 65.62 338 GLU A O 1
ATOM 2705 N N . ASP A 1 339 ? 22.250 -4.151 8.431 1.00 52.12 339 ASP A N 1
ATOM 2706 C CA . ASP A 1 339 ? 22.885 -4.043 9.744 1.00 52.12 339 ASP A CA 1
ATOM 2707 C C . ASP A 1 339 ? 24.313 -4.623 9.671 1.00 52.12 339 ASP A C 1
ATOM 2709 O O . ASP A 1 339 ? 24.488 -5.846 9.598 1.00 52.12 339 ASP A O 1
ATOM 2713 N N . PRO A 1 340 ? 25.381 -3.797 9.674 1.00 46.97 340 PRO A N 1
ATOM 2714 C CA . PRO A 1 340 ? 26.722 -4.331 9.818 1.00 46.97 340 PRO A CA 1
ATOM 2715 C C . PRO A 1 340 ? 26.815 -5.002 11.188 1.00 46.97 340 PRO A C 1
ATOM 2717 O O . PRO A 1 340 ? 26.427 -4.422 12.199 1.00 46.97 340 PRO A O 1
ATOM 2720 N N . ILE A 1 341 ? 27.352 -6.222 11.212 1.00 44.97 341 ILE A N 1
ATOM 2721 C CA . ILE A 1 341 ? 27.831 -6.873 12.433 1.00 44.97 341 ILE A CA 1
ATOM 2722 C C . ILE A 1 341 ? 28.641 -5.823 13.198 1.00 44.97 341 ILE A C 1
ATOM 2724 O O . ILE A 1 341 ? 29.683 -5.391 12.699 1.00 44.97 341 ILE A O 1
ATOM 2728 N N . ASP A 1 342 ? 28.152 -5.401 14.367 1.00 43.22 342 ASP A N 1
ATOM 2729 C CA . ASP A 1 342 ? 28.951 -4.666 15.341 1.00 43.22 342 ASP A CA 1
ATOM 2730 C C . ASP A 1 342 ? 30.172 -5.546 15.622 1.00 43.22 342 ASP A C 1
ATOM 2732 O O . ASP A 1 342 ? 30.098 -6.558 16.323 1.00 43.22 342 ASP A O 1
ATOM 2736 N N . ILE A 1 343 ? 31.295 -5.219 14.984 1.00 45.03 343 ILE A N 1
ATOM 2737 C CA . ILE A 1 343 ? 32.587 -5.752 15.379 1.00 45.03 343 ILE A CA 1
ATOM 2738 C C . ILE A 1 343 ? 32.841 -5.083 16.724 1.00 45.03 343 ILE A C 1
ATOM 2740 O O . ILE A 1 343 ? 33.253 -3.925 16.770 1.00 45.03 343 ILE A O 1
ATOM 2744 N N . GLU A 1 344 ? 32.511 -5.787 17.808 1.00 41.97 344 GLU A N 1
ATOM 2745 C CA . GLU A 1 344 ? 33.007 -5.453 19.138 1.00 41.97 344 GLU A CA 1
ATOM 2746 C C . GLU A 1 344 ? 34.536 -5.346 19.018 1.00 41.97 344 GLU A C 1
ATOM 2748 O O . GLU A 1 344 ? 35.228 -6.329 18.743 1.00 41.97 344 GLU A O 1
ATOM 2753 N N . GLU A 1 345 ? 35.055 -4.118 19.101 1.00 40.50 345 GLU A N 1
ATOM 2754 C CA . GLU A 1 345 ? 36.486 -3.873 19.247 1.00 40.50 345 GLU A CA 1
ATOM 2755 C C . GLU A 1 345 ? 36.900 -4.387 20.635 1.00 40.50 345 GLU A C 1
ATOM 2757 O O . GLU A 1 345 ? 36.647 -3.726 21.644 1.00 40.50 345 GLU A O 1
ATOM 2762 N N . ASP A 1 346 ? 37.489 -5.585 20.664 1.00 43.59 346 ASP A N 1
ATOM 2763 C CA . ASP A 1 346 ? 38.228 -6.148 21.807 1.00 43.59 346 ASP A CA 1
ATOM 2764 C C . ASP A 1 346 ? 39.556 -5.411 22.071 1.00 43.59 346 ASP A C 1
ATOM 2766 O O . ASP A 1 346 ? 40.319 -5.159 21.100 1.00 43.59 346 ASP A O 1
#

pLDDT: mean 78.72, std 17.09, range [38.12, 97.88]

Foldseek 3Di:
DQDDDPPCLLPLVSCQVVLVPLPDQCFQQAPVRFTENEEEDEQADLLCLLPPDADRGSADLVSLLSNQVSVQVNQVPRHPDHGPYYAFEYEEQQQHWDDPPDPDTDGNVVVCVVVVSGLAYFHSHLVLLVVVVVLLVVFDADPVQQVPDPDPDRRAFAFDQDPNDTQTAAEEEEEEPNVSSQVVSQQLSVVVRYHYDYPVPDDQVSQARHQYEFDYSAQVVRVVVVCVCVVVSSYDQLRYEGEHSDPVCVVVQQVVQVVVVVDDDDPPDPPDPHDDDDDPPDPGRSHHYHYSNVSVVVLVVVVSVCVSNVDGSVRSNVVSCVVSVVVVVSVVVVVVVVDPDPPPPD

Sequence (346 aa):
MWTVQSGNYASLTDWEPMFSDPTAQWYLTTRNGEKILYIEADATNVEEALALGKEATDLSVAQASRGFRVLEMLANTKLVNPPDSIVRVFLADTRQKISPGGNKSLDLGEYVEQTKEADITIDATAPLLQEVMDWCEAVKPDPEAEEANGSKWKPGWFTEITGGNKEFKKTILFDTTNKDYHNVIAKTLSKVGYRIIDRGSIDPQASFHLPRLIYRETSADTISLFHTLITRRLADPSRCCIMIDSSRVVQELDYIGSQFQKFQPLEDDHDAPVAPRSATVQEGPIFKTICSAVIYDDLLRQVRIWTRMGYKPYEIQRELNQRFAPIFSLQKELEEEEDPIDIEED

Radius of gyration: 24.17 Å; chains: 1; bounding box: 69×39×70 Å

Secondary structure (DSSP, 8-state):
-----TT-TT-HHHHGGGGS-TT---EEEPTT--EEEEEEEE-B-TTTTT--STT-BSS-HHHHHHHHHHHHHHHHHH-SS--SEEEEEEEE-TT-EE-SSSS--EEHHHHHHHHTS-SEEEESHHHHHHHHHHHHHHPPPPGGGTTS-SSS--SSSEEEEETTEEEEEEEEEEE-S-HHHHHHHHHHHHHTTEEEE-GGGS-HHHHHTS-EEE--SSHHHHHHHHHHHHHTT-S-GGGEEEEES-HHHHHHHHHHHHHHTT-PPPTT-TTS----------SS-SSEEEEHHHHHHHHHHHHHHHHHHT--HHHHHHHHHHHTHHHHHHHHHHHHHHS-------

Organism: NCBI:txid91324